Protein AF-A0A516GY13-F1 (afdb_monomer_lite)

Radius of gyration: 18.04 Å; chains: 1; bounding box: 50×27×55 Å

Foldseek 3Di:
DAADQKAKAWADDDQEIEMEMAGAQDDPVCCDPVHRDDVVLCVQQVQDNVNCNVRHDYLQVVQVLQLVVQAAHEDAAAPAPVDPVVVNNVVSCVRNVHDHNYHYGNDHLVRVLVVLLVVLVNDPVLLVLCVVLFQDDRSHNRSNNSSSNLSNSLSVCCSVVVDDDSVVSNVSSVSRYYHYDYRDPPPDD

Secondary structure (DSSP, 8-state):
----SEEEEEEEETTEEEEEEEEBPPPTTTTSTTT---HHHHHHHT--HHHHHHHPBPHHHHHHHHHHHTTT-EE--TT-TTSHHHHHHHHHHHHHT---SSEE-SS-HHHHHHHHHHHTT--HHHHHHHHHHSPPP-S-HHHHHHHHHHHHHHHHHHHHTT--SHHHHHHHHHH-EEEE-PPP-----

Organism: NCBI:txid2594003

Sequence (189 aa):
MSYPIEIGWAWAERSHIESRSILVKPSAEWLSWKTGWNPEAERLHGISLEQLLREGIEAPKACGTLNYEWHDAEVFFDTGSGAHDSRWLSTLYRAASLEPSFWLSDLSSDRCILSYARMSRITDTRIRALEILAPKHTHRAAQDAAKWAWHYLAVKLIADREIISESEIADLASSIQIKFKPTMDQKSE

pLDDT: mean 90.54, std 10.97, range [31.67, 98.0]

Structure (mmCIF, N/CA/C/O backbone):
data_AF-A0A516GY13-F1
#
_entry.id   AF-A0A516GY13-F1
#
loop_
_atom_site.group_PDB
_atom_site.id
_atom_site.type_symbol
_atom_site.label_atom_id
_atom_site.label_alt_id
_atom_site.label_comp_id
_atom_site.label_asym_id
_atom_site.label_entity_id
_atom_site.label_seq_id
_atom_site.pdbx_PDB_ins_code
_atom_site.Cartn_x
_atom_site.Cartn_y
_atom_site.Cartn_z
_atom_site.occupancy
_atom_site.B_iso_or_equiv
_atom_site.auth_seq_id
_atom_site.auth_comp_id
_atom_site.auth_asym_id
_atom_site.auth_atom_id
_atom_site.pdbx_PDB_model_num
ATOM 1 N N . MET A 1 1 ? 2.965 -6.077 20.888 1.00 64.56 1 MET A N 1
ATOM 2 C CA . MET A 1 1 ? 2.244 -6.259 19.603 1.00 64.56 1 MET A CA 1
ATOM 3 C C . MET A 1 1 ? 1.974 -4.877 19.022 1.00 64.56 1 MET A C 1
ATOM 5 O O . MET A 1 1 ? 2.047 -3.920 19.774 1.00 64.56 1 MET A O 1
ATOM 9 N N . SER A 1 2 ? 1.727 -4.747 17.724 1.00 87.06 2 SER A N 1
ATOM 10 C CA . SER A 1 2 ? 1.261 -3.503 17.089 1.00 87.06 2 SER A CA 1
ATOM 11 C C . SER A 1 2 ? 0.018 -3.814 16.253 1.00 87.06 2 SER A C 1
ATOM 13 O O . SER A 1 2 ? -0.276 -4.987 16.017 1.00 87.06 2 SER A O 1
ATOM 15 N N . TYR A 1 3 ? -0.725 -2.791 15.844 1.00 91.69 3 TYR A N 1
ATOM 16 C CA . TYR A 1 3 ? -1.976 -2.916 15.093 1.00 91.69 3 TYR A CA 1
ATOM 17 C C . TYR A 1 3 ? -1.993 -1.941 13.909 1.00 91.69 3 TYR A C 1
ATOM 19 O O . TYR A 1 3 ? -1.298 -0.923 13.963 1.00 91.69 3 TYR A O 1
ATOM 27 N N . PRO A 1 4 ? -2.764 -2.240 12.847 1.00 93.88 4 PRO A N 1
ATOM 28 C CA . PRO A 1 4 ? -2.881 -1.341 11.707 1.00 93.88 4 PRO A CA 1
ATOM 29 C C . PRO A 1 4 ? -3.645 -0.070 12.089 1.00 93.88 4 PRO A C 1
ATOM 31 O O . PRO A 1 4 ? -4.685 -0.137 12.744 1.00 93.88 4 PRO A O 1
ATOM 34 N N . ILE A 1 5 ? -3.130 1.076 11.641 1.00 94.94 5 ILE A N 1
ATOM 35 C CA . ILE A 1 5 ? -3.764 2.398 11.794 1.00 94.94 5 ILE A CA 1
ATOM 36 C C . ILE A 1 5 ? -4.185 3.006 10.451 1.00 94.94 5 ILE A C 1
ATOM 38 O O . ILE A 1 5 ? -5.092 3.830 10.393 1.00 94.94 5 ILE A O 1
ATOM 42 N N . GLU A 1 6 ? -3.558 2.571 9.363 1.00 96.06 6 GLU A N 1
ATOM 43 C CA . GLU A 1 6 ? -3.893 2.932 7.992 1.00 96.06 6 GLU A CA 1
ATOM 44 C C . GLU A 1 6 ? -3.672 1.695 7.119 1.00 96.06 6 GLU A C 1
ATOM 46 O O . GLU A 1 6 ? -2.702 0.962 7.314 1.00 96.06 6 GLU A O 1
ATOM 51 N N . ILE A 1 7 ? -4.568 1.456 6.166 1.00 95.69 7 ILE A N 1
ATOM 52 C CA . ILE A 1 7 ? -4.411 0.425 5.138 1.00 95.69 7 ILE A CA 1
ATOM 53 C C . ILE A 1 7 ? -4.547 1.126 3.803 1.00 95.69 7 ILE A C 1
ATOM 55 O O . ILE A 1 7 ? -5.561 1.777 3.560 1.00 95.69 7 ILE A O 1
ATOM 59 N N . GLY A 1 8 ? -3.523 1.018 2.963 1.00 95.31 8 GLY A N 1
ATOM 60 C CA . GLY A 1 8 ? -3.484 1.639 1.649 1.00 95.31 8 GLY A CA 1
ATOM 61 C C . GLY A 1 8 ? -3.196 0.614 0.570 1.00 95.31 8 GLY A C 1
ATOM 62 O O . GLY A 1 8 ? -2.419 -0.313 0.778 1.00 95.31 8 GLY A O 1
ATOM 63 N N . TRP A 1 9 ? -3.838 0.781 -0.578 1.00 95.88 9 TRP A N 1
ATOM 64 C CA . TRP A 1 9 ? -3.651 -0.075 -1.741 1.00 95.88 9 TRP A CA 1
ATOM 65 C C . TRP A 1 9 ? -3.670 0.752 -3.010 1.00 95.88 9 TRP A C 1
ATOM 67 O O . TRP A 1 9 ? -4.275 1.823 -3.067 1.00 95.88 9 TRP A O 1
ATOM 77 N N . ALA A 1 10 ? -3.005 0.237 -4.036 1.00 96.38 10 ALA A N 1
ATOM 78 C CA . ALA A 1 10 ? -2.950 0.866 -5.336 1.00 96.38 10 ALA A CA 1
ATOM 79 C C . ALA A 1 10 ? -2.965 -0.184 -6.441 1.00 96.38 10 ALA A C 1
ATOM 81 O O . ALA A 1 10 ? -2.450 -1.288 -6.270 1.00 96.38 10 ALA A O 1
ATOM 82 N N . TRP A 1 11 ? -3.516 0.186 -7.589 1.00 94.88 11 TRP A N 1
ATOM 83 C CA . TRP A 1 11 ? -3.482 -0.630 -8.795 1.00 94.88 11 TRP A CA 1
ATOM 84 C C . TRP A 1 11 ? -3.180 0.245 -10.005 1.00 94.88 11 TRP A C 1
ATOM 86 O O . TRP A 1 11 ? -3.443 1.450 -10.021 1.00 94.88 11 TRP A O 1
ATOM 96 N N . ALA A 1 12 ? -2.597 -0.380 -11.022 1.00 92.69 12 ALA A N 1
ATOM 97 C CA . ALA A 1 12 ? -2.342 0.253 -12.301 1.00 92.69 12 ALA A CA 1
ATOM 98 C C . ALA A 1 12 ? -3.431 -0.154 -13.296 1.00 92.69 12 ALA A C 1
ATOM 100 O O . ALA A 1 12 ? -3.665 -1.340 -13.521 1.00 92.69 12 ALA A O 1
ATOM 101 N N . GLU A 1 13 ? -4.054 0.830 -13.935 1.00 84.75 13 GLU A N 1
ATOM 102 C CA . GLU A 1 13 ? -4.974 0.618 -15.043 1.00 84.75 13 GLU A CA 1
ATOM 103 C C . GLU A 1 13 ? -4.549 1.481 -16.236 1.00 84.75 13 GLU A C 1
ATOM 105 O O . GLU A 1 13 ? -4.481 2.714 -16.172 1.00 84.75 13 GLU A O 1
ATOM 110 N N . ARG A 1 14 ? -4.257 0.825 -17.364 1.00 82.31 14 ARG A N 1
ATOM 111 C CA . ARG A 1 14 ? -3.715 1.458 -18.578 1.00 82.31 14 ARG A CA 1
ATOM 112 C C . ARG A 1 14 ? -2.421 2.230 -18.288 1.00 82.31 14 ARG A C 1
ATOM 114 O O . ARG A 1 14 ? -1.374 1.616 -18.173 1.00 82.31 14 ARG A O 1
ATOM 121 N N . SER A 1 15 ? -2.483 3.558 -18.207 1.00 81.81 15 SER A N 1
ATOM 122 C CA . SER A 1 15 ? -1.347 4.448 -17.912 1.00 81.81 15 SER A CA 1
ATOM 123 C C . SER A 1 15 ? -1.582 5.306 -16.666 1.00 81.81 15 SER A C 1
ATOM 125 O O . SER A 1 15 ? -0.905 6.312 -16.470 1.00 81.81 15 SER A O 1
ATOM 127 N N . HIS A 1 16 ? -2.551 4.926 -15.832 1.00 90.12 16 HIS A N 1
ATOM 128 C CA . HIS A 1 16 ? -2.879 5.623 -14.596 1.00 90.12 16 HIS A CA 1
ATOM 129 C C . HIS A 1 16 ? -2.773 4.663 -13.420 1.00 90.12 16 HIS A C 1
ATOM 131 O O . HIS A 1 16 ? -3.028 3.466 -13.545 1.00 90.12 16 HIS A O 1
ATOM 137 N N . ILE A 1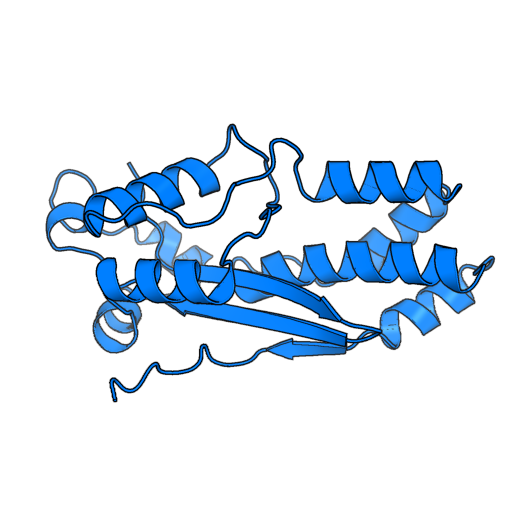 17 ? -2.420 5.215 -12.270 1.00 96.19 17 ILE A N 1
ATOM 138 C CA . ILE A 1 17 ? -2.442 4.515 -10.994 1.00 96.19 17 ILE A CA 1
ATOM 139 C C . ILE A 1 17 ? -3.533 5.147 -10.163 1.00 96.19 17 ILE A C 1
ATOM 141 O O . ILE A 1 17 ? -3.590 6.371 -10.022 1.00 96.19 17 ILE A O 1
ATOM 145 N N . GLU A 1 18 ? -4.382 4.311 -9.596 1.00 95.44 18 GLU A N 1
ATOM 146 C CA . GLU A 1 18 ? -5.288 4.731 -8.543 1.00 95.44 18 GLU A CA 1
ATOM 147 C C . GLU A 1 18 ? -4.795 4.160 -7.223 1.00 95.44 18 GLU A C 1
ATOM 149 O O . GLU A 1 18 ? -4.312 3.031 -7.161 1.00 95.44 18 GLU A O 1
ATOM 154 N N . SER A 1 19 ? -4.884 4.973 -6.178 1.00 95.69 19 SER A N 1
ATOM 155 C CA . SER A 1 19 ? -4.546 4.585 -4.817 1.00 95.69 19 SER A CA 1
ATOM 156 C C . SER A 1 19 ? -5.634 5.047 -3.860 1.00 95.69 19 SER A C 1
ATOM 158 O O . SER A 1 19 ? -6.235 6.113 -4.048 1.00 95.69 19 SER A O 1
ATOM 160 N N . ARG A 1 20 ? -5.900 4.228 -2.848 1.00 96.44 20 ARG A N 1
ATOM 161 C CA . ARG A 1 20 ? -6.892 4.458 -1.795 1.00 96.44 20 ARG A CA 1
ATOM 162 C C . ARG A 1 20 ? -6.283 4.109 -0.446 1.00 96.44 20 ARG A C 1
ATOM 164 O O . ARG A 1 20 ? -5.356 3.303 -0.368 1.00 96.44 20 ARG A O 1
ATOM 171 N N . SER A 1 21 ? -6.822 4.698 0.614 1.00 96.31 21 SER A N 1
ATOM 172 C CA . SER A 1 21 ? -6.581 4.219 1.971 1.00 96.31 21 SER A CA 1
ATOM 173 C C . SER A 1 21 ? -7.797 4.363 2.872 1.00 96.31 21 SER A C 1
ATOM 175 O O . SER A 1 21 ? -8.700 5.173 2.642 1.00 96.31 21 SER A O 1
ATOM 177 N N . ILE A 1 22 ? -7.791 3.560 3.930 1.00 96.75 22 ILE A N 1
ATOM 178 C CA . ILE A 1 22 ? -8.686 3.676 5.076 1.00 96.75 22 ILE A CA 1
ATOM 179 C C . ILE A 1 22 ? -7.861 3.897 6.335 1.00 96.75 22 ILE A C 1
ATOM 181 O O . ILE A 1 22 ? -6.848 3.230 6.552 1.00 96.75 22 ILE A O 1
ATOM 185 N N . LEU A 1 23 ? -8.321 4.817 7.179 1.00 97.31 23 LEU A N 1
ATOM 186 C CA . LEU A 1 23 ? -7.857 4.914 8.556 1.00 97.31 23 LEU A CA 1
ATOM 187 C C . LEU A 1 23 ? -8.612 3.888 9.397 1.00 97.31 23 LEU A C 1
ATOM 189 O O . LEU A 1 23 ? -9.833 3.759 9.285 1.00 97.31 23 LEU A O 1
ATOM 193 N N . VAL A 1 24 ? -7.893 3.161 10.242 1.00 97.25 24 VAL A N 1
ATOM 194 C CA . VAL A 1 24 ? -8.467 2.134 11.113 1.00 97.25 24 VAL A CA 1
ATOM 195 C C . VAL A 1 24 ? -8.576 2.701 12.517 1.00 97.25 24 VAL A C 1
ATOM 197 O O . VAL A 1 24 ? -7.575 3.060 13.134 1.00 97.25 24 VAL A O 1
ATOM 200 N N . LYS A 1 25 ? -9.801 2.763 13.037 1.00 97.44 25 LYS A N 1
ATOM 201 C CA . LYS A 1 25 ? -10.060 3.178 14.415 1.00 97.44 25 LYS A CA 1
ATOM 202 C C . LYS A 1 25 ? -9.594 2.075 15.374 1.00 97.44 25 LYS A C 1
ATOM 204 O O . LYS A 1 25 ? -10.114 0.958 15.289 1.00 97.44 25 LYS A O 1
ATOM 209 N N . PRO A 1 26 ? -8.658 2.354 16.302 1.00 96.38 26 PRO A N 1
ATOM 210 C CA . PRO A 1 26 ? -8.197 1.351 17.247 1.00 96.38 26 PRO A CA 1
ATOM 211 C C . PRO A 1 26 ? -9.322 0.866 18.164 1.00 96.38 26 PRO A C 1
ATOM 213 O O . PRO A 1 26 ? -10.125 1.662 18.656 1.00 96.38 26 PRO A O 1
ATOM 216 N N . SER A 1 27 ? -9.366 -0.440 18.429 1.00 95.19 27 SER A N 1
ATOM 217 C CA . SER A 1 27 ? -10.309 -1.004 19.395 1.00 95.19 27 SER A CA 1
ATOM 218 C C . SER A 1 27 ? -9.891 -0.687 20.837 1.00 95.19 27 SER A C 1
ATOM 220 O O . SER A 1 27 ? -8.722 -0.419 21.126 1.00 95.19 27 SER A O 1
ATOM 222 N N . ALA A 1 28 ? -10.833 -0.789 21.779 1.00 94.06 28 ALA A N 1
ATOM 223 C CA . ALA A 1 28 ? -10.527 -0.649 23.205 1.00 94.06 28 ALA A CA 1
ATOM 224 C C . ALA A 1 28 ? -9.481 -1.678 23.686 1.00 94.06 28 ALA A C 1
ATOM 226 O O . ALA A 1 28 ? -8.665 -1.379 24.555 1.00 94.06 28 ALA A O 1
ATOM 227 N N . GLU A 1 29 ? -9.467 -2.878 23.095 1.00 93.62 29 GLU A N 1
ATOM 228 C CA . GLU A 1 29 ? -8.461 -3.903 23.385 1.00 93.62 29 GLU A CA 1
ATOM 229 C C . GLU A 1 29 ? -7.063 -3.467 22.924 1.00 93.62 29 GLU A C 1
ATOM 231 O O . GLU A 1 29 ? -6.088 -3.615 23.667 1.00 93.62 29 GLU A O 1
ATOM 236 N N . TRP A 1 30 ? -6.953 -2.887 21.726 1.00 94.81 30 TRP A N 1
ATOM 237 C CA . TRP A 1 30 ? -5.685 -2.391 21.184 1.00 94.81 30 TRP A CA 1
ATOM 238 C C . TRP A 1 30 ? -5.142 -1.201 21.978 1.00 94.81 30 TRP A C 1
ATOM 240 O O . TRP A 1 30 ? -3.935 -1.091 22.171 1.00 94.81 30 TRP A O 1
ATOM 250 N N . LEU A 1 31 ? -6.025 -0.356 22.510 1.00 93.88 31 LEU A N 1
ATOM 251 C CA . LEU A 1 31 ? -5.651 0.765 23.378 1.00 93.88 31 LEU A CA 1
ATOM 252 C C . LEU A 1 31 ? -5.418 0.364 24.844 1.00 93.88 31 LEU A C 1
ATOM 254 O O . LEU A 1 31 ? -5.049 1.208 25.659 1.00 93.88 31 LEU A O 1
ATOM 258 N N . SER A 1 32 ? -5.608 -0.908 25.203 1.00 91.69 32 SER A N 1
ATOM 259 C CA . SER A 1 32 ? -5.379 -1.383 26.570 1.00 91.69 32 SER A CA 1
ATOM 260 C C . SER A 1 32 ? -3.900 -1.343 26.967 1.00 91.69 32 SER A C 1
ATOM 262 O O . SER A 1 32 ? -3.008 -1.299 26.120 1.00 91.69 32 SER A O 1
ATOM 264 N N . TRP A 1 33 ? -3.624 -1.465 28.269 1.00 81.56 33 TRP A N 1
ATOM 265 C CA . TRP A 1 33 ? -2.268 -1.473 28.838 1.00 81.56 33 TRP A CA 1
ATOM 266 C C . TRP A 1 33 ? -1.311 -2.507 28.217 1.00 81.56 33 TRP A C 1
ATOM 268 O O . TRP A 1 33 ? -0.098 -2.348 28.316 1.00 81.56 33 TRP A O 1
ATOM 278 N N . LYS A 1 34 ? -1.832 -3.573 27.592 1.00 82.50 34 LYS A N 1
ATOM 279 C CA . LYS A 1 34 ? -1.018 -4.623 26.959 1.00 82.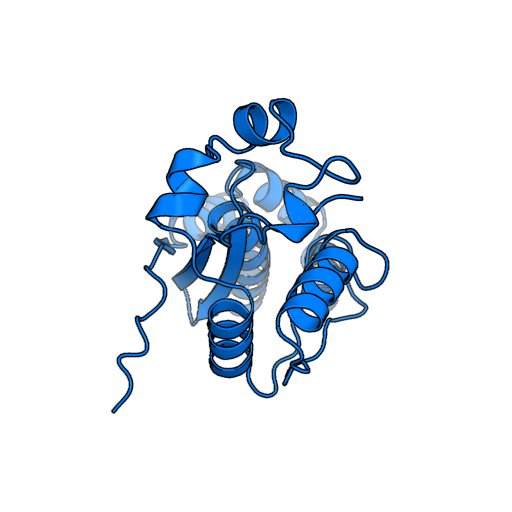50 34 LYS A CA 1
ATOM 280 C C . LYS A 1 34 ? -0.338 -4.163 25.672 1.00 82.50 34 LYS A C 1
ATOM 282 O O . LYS A 1 34 ? 0.698 -4.716 25.308 1.00 82.50 34 LYS A O 1
ATOM 287 N N . THR A 1 35 ? -0.941 -3.207 24.970 1.00 87.38 35 THR A N 1
ATOM 288 C CA . THR A 1 35 ? -0.459 -2.749 23.664 1.00 87.38 35 THR A CA 1
ATOM 289 C C . THR A 1 35 ? -0.287 -1.236 23.658 1.00 87.38 35 THR A C 1
ATOM 291 O O . THR A 1 35 ? 0.822 -0.762 23.434 1.00 87.38 35 THR A O 1
ATOM 294 N N . GLY A 1 36 ? -1.350 -0.498 23.984 1.00 91.31 36 GLY A N 1
ATOM 295 C CA . GLY A 1 36 ? -1.337 0.953 24.118 1.00 91.31 36 GLY A CA 1
ATOM 296 C C . GLY A 1 36 ? -1.181 1.698 22.792 1.00 91.31 36 GLY A C 1
ATOM 297 O O . GLY A 1 36 ? -0.982 1.114 21.724 1.00 91.31 36 GLY A O 1
ATOM 298 N N . TRP A 1 37 ? -1.299 3.022 22.862 1.00 95.19 37 TRP A N 1
ATOM 299 C CA . TRP A 1 37 ? -0.924 3.909 21.763 1.00 95.19 37 TRP A CA 1
ATOM 300 C C . TRP A 1 37 ? 0.594 4.108 21.738 1.00 95.19 37 TRP A C 1
ATOM 302 O O . TRP A 1 37 ? 1.225 4.168 22.794 1.00 95.19 37 TRP A O 1
ATOM 312 N N . ASN A 1 38 ? 1.177 4.225 20.544 1.00 93.62 38 ASN A N 1
ATOM 313 C CA . ASN A 1 38 ? 2.609 4.453 20.372 1.00 93.62 38 ASN A CA 1
ATOM 314 C C . ASN A 1 38 ? 2.873 5.871 19.818 1.00 93.62 38 ASN A C 1
ATOM 316 O O . ASN A 1 38 ? 2.698 6.086 18.617 1.00 93.62 38 ASN A O 1
ATOM 320 N N . PRO A 1 39 ? 3.364 6.819 20.643 1.00 93.19 39 PRO A N 1
ATOM 321 C CA . PRO A 1 39 ? 3.678 8.183 20.201 1.00 93.19 39 PRO A CA 1
ATOM 322 C C . PRO A 1 39 ? 4.760 8.262 19.115 1.00 93.19 39 PRO A C 1
ATOM 324 O O . PRO A 1 39 ? 4.799 9.209 18.331 1.00 93.19 39 PRO A O 1
ATOM 327 N N . GLU A 1 40 ? 5.658 7.278 19.043 1.00 93.06 40 GLU A N 1
ATOM 328 C CA . GLU A 1 40 ? 6.664 7.232 17.984 1.00 93.06 40 GLU A CA 1
ATOM 329 C C . GLU A 1 40 ? 6.046 6.878 16.630 1.00 93.06 40 GLU A C 1
ATOM 331 O O . GLU A 1 40 ? 6.422 7.474 15.621 1.00 93.06 40 GLU A O 1
ATOM 336 N N . ALA A 1 41 ? 5.060 5.975 16.612 1.00 90.81 41 ALA A N 1
ATOM 337 C CA . ALA A 1 41 ? 4.305 5.661 15.403 1.00 90.81 41 ALA A CA 1
ATOM 338 C C . ALA A 1 41 ? 3.499 6.880 14.929 1.00 90.81 41 ALA A C 1
ATOM 340 O O . ALA A 1 41 ? 3.534 7.211 13.747 1.00 90.81 41 ALA A O 1
ATOM 341 N N . GLU A 1 42 ? 2.853 7.602 15.848 1.00 94.56 42 GLU A N 1
ATOM 342 C CA . GLU A 1 42 ? 2.162 8.859 15.537 1.00 94.56 42 GLU A CA 1
ATOM 343 C C . GLU A 1 42 ? 3.095 9.870 14.859 1.00 94.56 42 GLU A C 1
ATOM 345 O O . GLU A 1 42 ? 2.776 10.390 13.791 1.00 94.56 42 GLU A O 1
ATOM 350 N N . ARG A 1 43 ? 4.281 10.103 15.434 1.00 95.00 43 ARG A N 1
ATOM 351 C CA . ARG A 1 43 ? 5.285 11.019 14.872 1.00 95.00 43 ARG A CA 1
ATOM 352 C C . ARG A 1 43 ? 5.783 10.569 13.498 1.00 95.00 43 ARG A C 1
ATOM 354 O O . ARG A 1 43 ? 6.009 11.412 12.636 1.00 95.00 43 ARG A O 1
ATOM 361 N N . LEU A 1 44 ? 5.991 9.266 13.312 1.00 93.00 44 LEU A N 1
ATOM 362 C CA . LEU A 1 44 ? 6.502 8.701 12.063 1.00 93.00 44 LEU A CA 1
ATOM 363 C C . LEU A 1 44 ? 5.476 8.793 10.927 1.00 93.00 44 LEU A C 1
ATOM 365 O O . LEU A 1 44 ? 5.836 9.152 9.810 1.00 93.00 44 LEU A O 1
ATOM 369 N N . HIS A 1 45 ? 4.216 8.467 11.213 1.00 91.94 45 HIS A N 1
ATOM 370 C CA . HIS A 1 45 ? 3.145 8.409 10.216 1.00 91.94 45 HIS A CA 1
ATOM 371 C C . HIS A 1 45 ? 2.395 9.738 10.054 1.00 91.94 45 HIS A C 1
ATOM 373 O O . HIS A 1 45 ? 1.713 9.944 9.050 1.00 91.94 45 HIS A O 1
ATOM 379 N N . GLY A 1 46 ? 2.493 10.641 11.033 1.00 95.38 46 GLY A N 1
ATOM 380 C CA . GLY A 1 46 ? 1.732 11.890 11.067 1.00 95.38 46 GLY A CA 1
ATOM 381 C C . GLY A 1 46 ? 0.226 11.674 11.241 1.00 95.38 46 GLY A C 1
ATOM 382 O O . GLY A 1 46 ? -0.558 12.490 10.764 1.00 95.38 46 GLY A O 1
ATOM 383 N N . ILE A 1 47 ? -0.177 10.565 11.872 1.00 95.81 47 ILE A N 1
ATOM 384 C CA . ILE A 1 47 ? -1.576 10.193 12.121 1.00 95.81 47 ILE A CA 1
ATOM 385 C C . ILE A 1 47 ? -1.775 10.113 13.632 1.00 95.81 47 ILE A C 1
ATOM 387 O O . ILE A 1 47 ? -1.219 9.220 14.275 1.00 95.81 47 ILE A O 1
ATOM 391 N N . SER A 1 48 ? -2.558 11.038 14.192 1.00 97.00 48 SER A N 1
ATOM 392 C CA . SER A 1 48 ? -2.798 11.089 15.637 1.00 97.00 48 SER A CA 1
ATOM 393 C C . SER A 1 48 ? -3.896 10.131 16.087 1.00 97.00 48 SER A C 1
ATOM 395 O O . SER A 1 48 ? -4.783 9.761 15.308 1.00 97.00 48 SER A O 1
ATOM 397 N N . LEU A 1 49 ? -3.878 9.759 17.369 1.00 96.81 49 LEU A N 1
ATOM 398 C CA . LEU A 1 49 ? -4.956 8.958 17.949 1.00 96.81 49 LEU A CA 1
ATOM 399 C C . LEU A 1 49 ? -6.314 9.665 17.817 1.00 96.81 49 LEU A C 1
ATOM 401 O O . LEU A 1 49 ? -7.307 9.029 17.470 1.00 96.81 49 LEU A O 1
ATOM 405 N N . GLU A 1 50 ? -6.375 10.978 18.042 1.00 97.44 50 GLU A N 1
ATOM 406 C CA . GLU A 1 50 ? -7.608 11.762 17.903 1.00 97.44 50 GLU A CA 1
ATOM 407 C C . GLU A 1 50 ? -8.137 11.725 16.470 1.00 97.44 50 GLU A C 1
ATOM 409 O O . GLU A 1 50 ? -9.349 11.626 16.265 1.00 97.44 50 GLU A O 1
ATOM 414 N N . GLN A 1 51 ? -7.243 11.776 15.477 1.00 97.00 51 GLN A N 1
ATOM 415 C CA . GLN A 1 51 ? -7.623 11.627 14.079 1.00 97.00 51 GLN A CA 1
ATOM 416 C C . GLN A 1 51 ? -8.238 10.248 13.830 1.00 97.00 51 GLN A C 1
ATOM 418 O O . GLN A 1 51 ? -9.329 10.168 13.271 1.00 97.00 51 GLN A O 1
ATOM 423 N N . LEU A 1 52 ? -7.600 9.168 14.289 1.00 96.75 52 LEU A N 1
ATOM 424 C CA . LEU A 1 52 ? -8.131 7.811 14.116 1.00 96.75 52 LEU A CA 1
ATOM 425 C C . LEU A 1 52 ? -9.471 7.598 14.821 1.00 96.75 52 LEU A C 1
ATOM 427 O O . LEU A 1 52 ? -10.334 6.898 14.300 1.00 96.75 52 LEU A O 1
ATOM 431 N N . LEU A 1 53 ? -9.667 8.194 15.998 1.00 96.81 53 LEU A N 1
ATOM 432 C CA . LEU A 1 53 ? -10.932 8.102 16.726 1.00 96.81 53 LEU A CA 1
ATOM 433 C C . LEU A 1 53 ? -12.068 8.862 16.027 1.00 96.81 53 LEU A C 1
ATOM 435 O O . LEU A 1 53 ? -13.224 8.454 16.149 1.00 96.81 53 LEU A O 1
ATOM 439 N N . ARG A 1 54 ? -11.745 9.947 15.313 1.00 96.94 54 ARG A N 1
ATOM 440 C CA . ARG A 1 54 ? -12.705 10.797 14.594 1.00 96.94 54 ARG A CA 1
ATOM 441 C C . ARG A 1 54 ? -13.016 10.296 13.183 1.00 96.94 54 ARG A C 1
ATOM 443 O O . ARG A 1 54 ? -14.169 10.330 12.772 1.00 96.94 54 ARG A O 1
ATOM 450 N N . GLU A 1 55 ? -11.989 9.905 12.438 1.00 96.12 55 GLU A N 1
ATOM 451 C CA . GLU A 1 55 ? -12.046 9.639 10.991 1.00 96.12 55 GLU A CA 1
ATOM 452 C C . GLU A 1 55 ? -11.860 8.158 10.653 1.00 96.12 55 GLU A C 1
ATOM 454 O O . GLU A 1 55 ? -12.230 7.722 9.564 1.00 96.12 55 GLU A O 1
ATOM 459 N N . GLY A 1 56 ? -11.277 7.381 11.567 1.00 96.81 56 GLY A N 1
ATOM 460 C CA . GLY A 1 56 ? -11.060 5.960 11.365 1.00 96.81 56 GLY A CA 1
ATOM 461 C C . GLY A 1 56 ? -12.361 5.166 11.394 1.00 96.81 56 GLY A C 1
ATOM 462 O O . GLY A 1 56 ? -13.310 5.487 12.114 1.00 96.81 56 GLY A O 1
ATOM 463 N N . ILE A 1 57 ? -12.380 4.073 10.639 1.00 97.38 57 ILE A N 1
ATOM 464 C CA . ILE A 1 57 ? -13.476 3.105 10.638 1.00 97.38 57 ILE A CA 1
ATOM 465 C C . ILE A 1 57 ? -13.116 1.880 11.476 1.00 97.38 57 ILE A C 1
ATOM 467 O O . ILE A 1 57 ? -11.951 1.504 11.602 1.00 97.38 57 ILE A O 1
ATOM 471 N N . GLU A 1 58 ? -14.129 1.262 12.077 1.00 97.44 58 GLU A N 1
ATOM 472 C CA . GLU A 1 58 ? -13.948 0.084 12.926 1.00 97.44 58 GLU A CA 1
ATOM 473 C C . GLU A 1 58 ? -13.595 -1.156 12.096 1.00 97.44 58 GLU A C 1
ATOM 475 O O . GLU A 1 58 ? -13.949 -1.250 10.917 1.00 97.44 58 GLU A O 1
ATOM 480 N N . ALA A 1 59 ? -12.916 -2.121 12.726 1.00 97.44 59 ALA A N 1
ATOM 481 C CA . ALA A 1 59 ? -12.392 -3.311 12.056 1.00 97.44 59 ALA A CA 1
ATOM 482 C C . ALA A 1 59 ? -13.428 -4.046 11.173 1.00 97.44 59 ALA A C 1
ATOM 484 O O . ALA A 1 59 ? -13.080 -4.355 10.035 1.00 97.44 59 ALA A O 1
ATOM 485 N N . PRO A 1 60 ? -14.700 -4.249 11.588 1.00 97.75 60 PRO A N 1
ATOM 486 C CA . PRO A 1 60 ? -15.706 -4.857 10.713 1.00 97.75 60 PRO A CA 1
ATOM 487 C C . PRO A 1 60 ? -15.957 -4.079 9.412 1.00 97.75 60 PRO A C 1
ATOM 489 O O . PRO A 1 60 ? -15.982 -4.679 8.339 1.00 97.75 60 PRO A O 1
ATOM 492 N N . LYS A 1 61 ? -16.084 -2.742 9.475 1.00 97.75 61 LYS A N 1
ATOM 493 C CA . LYS A 1 61 ? -16.287 -1.902 8.279 1.00 97.75 61 LYS A CA 1
ATOM 494 C C . LYS A 1 61 ? -15.033 -1.891 7.400 1.00 97.75 61 LYS A C 1
ATOM 496 O O . LYS A 1 61 ? -15.150 -1.954 6.178 1.00 97.75 61 LYS A O 1
ATOM 501 N N . ALA A 1 62 ? -13.846 -1.853 8.010 1.00 97.38 62 ALA A N 1
ATOM 502 C CA . ALA A 1 62 ? -12.576 -1.949 7.293 1.00 97.38 62 ALA A CA 1
ATOM 503 C C . ALA A 1 62 ? -12.471 -3.272 6.520 1.00 97.38 62 ALA A C 1
ATOM 505 O O . ALA A 1 62 ? -12.340 -3.249 5.302 1.00 97.38 62 ALA A O 1
ATOM 506 N N . CYS A 1 63 ? -12.619 -4.416 7.192 1.00 98.00 63 CYS A N 1
ATOM 507 C CA . CYS A 1 63 ? -12.578 -5.740 6.565 1.00 98.00 63 CYS A CA 1
ATOM 508 C C . CYS A 1 63 ? -13.650 -5.922 5.484 1.00 98.00 63 CYS A C 1
ATOM 510 O O . CYS A 1 63 ? -13.347 -6.465 4.427 1.00 98.00 63 CYS A O 1
ATOM 512 N N . GLY A 1 64 ? -14.880 -5.441 5.703 1.00 97.69 64 GLY A N 1
ATOM 513 C CA . GLY A 1 64 ? -15.930 -5.472 4.678 1.00 97.69 64 GLY A CA 1
ATOM 514 C C . GLY A 1 64 ? -15.555 -4.672 3.428 1.00 97.69 64 GLY A C 1
ATOM 515 O O . GLY A 1 64 ? -15.762 -5.133 2.308 1.00 97.69 64 GLY A O 1
ATOM 516 N N . THR A 1 65 ? -14.923 -3.512 3.617 1.00 96.62 65 THR A N 1
ATOM 517 C CA . THR A 1 65 ? -14.410 -2.690 2.514 1.00 96.62 65 THR A CA 1
ATOM 518 C C . THR A 1 65 ? -13.303 -3.416 1.752 1.00 96.62 65 THR A C 1
ATOM 520 O O . THR A 1 65 ? -13.355 -3.479 0.529 1.00 96.62 65 THR A O 1
ATOM 523 N N . LEU A 1 66 ? -12.334 -4.012 2.454 1.00 96.75 66 LEU A N 1
ATOM 524 C CA . LEU A 1 66 ? -11.241 -4.756 1.818 1.00 96.75 66 LEU A CA 1
ATOM 525 C C . LEU A 1 66 ? -11.745 -5.997 1.069 1.00 96.75 66 LEU A C 1
ATOM 527 O O . LEU A 1 66 ? -11.317 -6.246 -0.051 1.00 96.75 66 LEU A O 1
ATOM 531 N N . ASN A 1 67 ? -12.693 -6.740 1.645 1.00 97.44 67 ASN A N 1
ATOM 532 C CA . ASN A 1 67 ? -13.303 -7.896 0.987 1.00 97.44 67 ASN A CA 1
ATOM 533 C C . ASN A 1 67 ? -14.065 -7.510 -0.285 1.00 97.44 67 ASN A C 1
ATOM 535 O O . ASN A 1 67 ? -14.062 -8.267 -1.248 1.00 97.44 67 ASN A O 1
ATOM 539 N N . TYR A 1 68 ? -14.702 -6.339 -0.306 1.00 96.00 68 TYR A N 1
ATOM 540 C CA . TYR A 1 68 ? -15.346 -5.822 -1.510 1.00 96.00 68 TYR A CA 1
ATOM 541 C C . TYR A 1 68 ? -14.319 -5.382 -2.563 1.00 96.00 68 TYR A C 1
ATOM 543 O O . TYR A 1 68 ? -14.412 -5.770 -3.723 1.00 96.00 68 TYR A O 1
ATOM 551 N N . GLU A 1 69 ? -13.330 -4.582 -2.160 1.00 94.81 69 GLU A N 1
ATOM 552 C CA . GLU A 1 69 ? -12.335 -4.000 -3.067 1.00 94.81 69 GLU A CA 1
ATOM 553 C C . GLU A 1 69 ? -11.394 -5.049 -3.669 1.00 94.81 69 GLU A C 1
ATOM 555 O O . GLU A 1 69 ? -10.951 -4.892 -4.805 1.00 94.81 69 GLU A O 1
ATOM 560 N N . TRP A 1 70 ? -11.069 -6.100 -2.914 1.00 95.88 70 TRP A N 1
ATOM 561 C CA . TRP A 1 70 ? -10.107 -7.134 -3.305 1.00 95.88 70 TRP A CA 1
ATOM 562 C C . TRP A 1 70 ? -10.774 -8.491 -3.546 1.00 95.88 70 TRP A C 1
ATOM 564 O O . TRP A 1 70 ? -10.090 -9.509 -3.530 1.00 95.88 70 TRP A O 1
ATOM 574 N N . HIS A 1 71 ? -12.094 -8.530 -3.745 1.00 96.62 71 HIS A N 1
ATOM 575 C CA . HIS A 1 71 ? -12.829 -9.778 -3.949 1.00 96.62 71 HIS A CA 1
ATOM 576 C C . HIS A 1 71 ? -12.187 -10.646 -5.041 1.00 96.62 71 HIS A C 1
ATOM 578 O O . HIS A 1 71 ? -12.000 -10.183 -6.166 1.00 96.62 71 HIS A O 1
ATOM 584 N N . ASP A 1 72 ? -11.847 -11.889 -4.694 1.00 96.19 72 ASP A N 1
ATOM 585 C CA . ASP A 1 72 ? -11.184 -12.857 -5.572 1.00 96.19 72 ASP A CA 1
ATOM 586 C C . ASP A 1 72 ? -9.882 -12.340 -6.224 1.00 96.19 72 ASP A C 1
ATOM 588 O O . ASP A 1 72 ? -9.524 -12.726 -7.340 1.00 96.19 72 ASP A O 1
ATOM 592 N N . ALA A 1 73 ? -9.149 -11.469 -5.524 1.00 95.12 73 ALA A N 1
ATOM 593 C CA . ALA A 1 73 ? -7.863 -10.948 -5.972 1.00 95.12 73 ALA A CA 1
ATOM 594 C C . ALA A 1 73 ? -6.668 -11.556 -5.217 1.00 95.12 73 ALA A C 1
ATOM 596 O O . ALA A 1 73 ? -6.733 -11.870 -4.026 1.00 95.12 73 ALA A O 1
ATOM 597 N N . GLU A 1 74 ? -5.530 -11.624 -5.914 1.00 94.25 74 GLU A N 1
ATOM 598 C CA . GLU A 1 74 ? -4.216 -11.784 -5.291 1.00 94.25 74 GLU A CA 1
ATOM 599 C C . GLU A 1 74 ? -3.642 -10.409 -4.936 1.00 94.25 74 GLU A C 1
ATOM 601 O O . GLU A 1 74 ? -3.478 -9.550 -5.806 1.00 94.25 74 GLU A O 1
ATOM 606 N N . VAL A 1 75 ? -3.296 -10.203 -3.667 1.00 93.69 75 VAL A N 1
ATOM 607 C CA . VAL A 1 75 ? -2.741 -8.939 -3.172 1.00 93.69 75 VAL A CA 1
ATOM 608 C C . VAL A 1 75 ? -1.236 -9.072 -2.947 1.00 93.69 75 VAL A C 1
ATOM 610 O O . VAL A 1 75 ? -0.777 -9.875 -2.133 1.00 93.69 75 VAL A O 1
ATOM 613 N N . PHE A 1 76 ? -0.465 -8.241 -3.648 1.00 92.94 76 PHE A N 1
ATOM 614 C CA . PHE A 1 76 ? 0.986 -8.113 -3.493 1.00 92.94 76 PHE A CA 1
ATOM 615 C C . PHE A 1 76 ? 1.326 -6.979 -2.520 1.00 92.94 76 PHE A C 1
ATOM 617 O O . PHE A 1 76 ? 0.650 -5.951 -2.488 1.00 92.94 76 PHE A O 1
ATOM 624 N N . PHE A 1 77 ? 2.395 -7.149 -1.744 1.00 89.81 77 PHE A N 1
ATOM 625 C CA . PHE A 1 77 ? 2.844 -6.188 -0.733 1.00 89.81 77 PHE A CA 1
ATOM 626 C C . PHE A 1 77 ? 4.364 -6.281 -0.537 1.00 89.81 77 PHE A C 1
ATOM 628 O O . PHE A 1 77 ? 5.009 -7.195 -1.055 1.00 89.81 77 PHE A O 1
ATOM 635 N N . ASP A 1 78 ? 4.967 -5.303 0.141 1.00 78.25 78 ASP A N 1
ATOM 636 C CA . ASP A 1 78 ? 6.408 -5.020 0.017 1.00 78.25 78 ASP A CA 1
ATOM 637 C C . ASP A 1 78 ? 7.335 -6.135 0.528 1.00 78.25 78 ASP A C 1
ATOM 639 O O . ASP A 1 78 ? 8.481 -6.234 0.099 1.00 78.25 78 ASP A O 1
ATOM 643 N N . THR A 1 79 ? 6.840 -6.995 1.412 1.00 68.62 79 THR A N 1
ATOM 644 C CA . THR A 1 79 ? 7.673 -7.893 2.218 1.00 68.62 79 THR A CA 1
ATOM 645 C C . THR A 1 79 ? 7.273 -9.371 2.109 1.00 68.62 79 THR A C 1
ATOM 647 O O . THR A 1 79 ? 8.016 -10.231 2.585 1.00 68.62 79 THR A O 1
ATOM 650 N N . GLY A 1 80 ? 6.163 -9.698 1.428 1.00 62.97 80 GLY A N 1
ATOM 651 C CA . GLY A 1 80 ? 5.692 -11.076 1.194 1.00 62.97 80 GLY A CA 1
ATOM 652 C C . GLY A 1 80 ? 5.147 -11.793 2.444 1.00 62.97 80 GLY A C 1
ATOM 653 O O . GLY A 1 80 ? 5.080 -11.224 3.535 1.00 62.97 80 GLY A O 1
ATOM 654 N N . SER A 1 81 ? 4.745 -13.067 2.319 1.00 54.84 81 SER A N 1
ATOM 655 C CA . SER A 1 81 ? 3.930 -13.808 3.313 1.00 54.84 81 SER A CA 1
ATOM 656 C C . SER A 1 81 ? 4.513 -13.961 4.736 1.00 54.84 81 SER A C 1
ATOM 658 O O . SER A 1 81 ? 3.799 -14.366 5.655 1.00 54.84 81 SER A O 1
ATOM 660 N N . GLY A 1 82 ? 5.760 -13.544 4.987 1.00 55.88 82 GLY A N 1
ATOM 661 C CA . GLY A 1 82 ? 6.415 -13.572 6.305 1.00 55.88 82 GLY A CA 1
ATOM 662 C C . GLY A 1 82 ? 6.372 -12.274 7.126 1.00 55.88 82 GLY A C 1
ATOM 663 O O . GLY A 1 82 ? 7.004 -12.211 8.186 1.00 55.88 82 GLY A O 1
ATOM 664 N N . ALA A 1 83 ? 5.687 -11.232 6.656 1.00 66.50 83 ALA A N 1
ATOM 665 C CA . ALA A 1 83 ? 5.960 -9.867 7.094 1.00 66.50 83 ALA A CA 1
ATOM 666 C C . ALA A 1 83 ? 4.965 -9.215 8.070 1.00 66.50 83 ALA A C 1
ATOM 668 O O . ALA A 1 83 ? 4.041 -9.839 8.591 1.00 66.50 83 ALA A O 1
ATOM 669 N N . HIS A 1 84 ? 5.194 -7.930 8.360 1.00 75.12 84 HIS A N 1
ATOM 670 C CA . HIS A 1 84 ? 4.359 -7.128 9.254 1.00 75.12 84 HIS A CA 1
ATOM 671 C C . HIS A 1 84 ? 2.925 -6.963 8.729 1.00 75.12 84 HIS A C 1
ATOM 673 O O . HIS A 1 84 ? 1.989 -7.100 9.517 1.00 75.12 84 HIS A O 1
ATOM 679 N N . ASP A 1 85 ? 2.747 -6.786 7.418 1.00 82.38 85 ASP A N 1
ATOM 680 C CA . ASP A 1 85 ? 1.433 -6.569 6.802 1.00 82.38 85 ASP A CA 1
ATOM 681 C C . ASP A 1 85 ? 0.493 -7.767 6.969 1.00 82.38 85 ASP A C 1
ATOM 683 O O . ASP A 1 85 ? -0.664 -7.591 7.353 1.00 82.38 85 ASP A O 1
ATOM 687 N N . SER A 1 86 ? 0.983 -9.000 6.789 1.00 85.44 86 SER A N 1
ATOM 688 C CA . SER A 1 86 ? 0.158 -10.203 6.976 1.00 85.44 86 SER A CA 1
ATOM 689 C C . SER A 1 86 ? -0.283 -10.370 8.435 1.00 85.44 86 SER A C 1
ATOM 691 O O . SER A 1 86 ? -1.428 -10.737 8.711 1.00 85.44 86 SER A O 1
ATOM 693 N N . ARG A 1 87 ? 0.581 -10.016 9.397 1.00 89.12 87 ARG A N 1
ATOM 694 C CA . ARG A 1 87 ? 0.236 -10.009 10.831 1.00 89.12 87 ARG A CA 1
ATOM 695 C C . ARG A 1 87 ? -0.771 -8.917 11.179 1.00 89.12 87 ARG A C 1
ATOM 697 O O . ARG A 1 87 ? -1.654 -9.156 12.006 1.00 89.12 87 ARG A O 1
ATOM 704 N N . TRP A 1 88 ? -0.652 -7.731 10.587 1.00 91.44 88 TRP A N 1
ATOM 705 C CA . TRP A 1 88 ? -1.595 -6.636 10.809 1.00 91.44 88 TRP A CA 1
ATOM 706 C C . TRP A 1 88 ? -2.956 -6.908 10.179 1.00 91.44 88 TRP A C 1
ATOM 708 O O . TRP A 1 88 ? -3.964 -6.699 10.853 1.00 91.44 88 TRP A O 1
ATOM 718 N N . LEU A 1 89 ? -3.004 -7.468 8.968 1.00 92.94 89 LEU A N 1
ATOM 719 C CA . LEU A 1 89 ? -4.250 -7.942 8.365 1.00 92.94 89 LEU A CA 1
ATOM 720 C C . LEU A 1 89 ? -4.885 -9.043 9.214 1.00 92.94 89 LEU A C 1
ATOM 722 O O . LEU A 1 89 ? -6.051 -8.926 9.574 1.00 92.94 89 LEU A O 1
ATOM 726 N N . SER A 1 90 ? -4.125 -10.050 9.651 1.00 92.88 90 SER A N 1
ATOM 727 C CA . SER A 1 90 ? -4.648 -11.077 10.565 1.00 92.88 90 SER A CA 1
ATOM 728 C C . SER A 1 90 ? -5.198 -10.475 11.868 1.00 92.88 90 SER A C 1
ATOM 730 O O . SER A 1 90 ? -6.267 -10.863 12.338 1.00 92.88 90 SER A O 1
ATOM 732 N N . THR A 1 91 ? -4.514 -9.473 12.430 1.00 94.12 91 THR A N 1
ATOM 733 C CA . THR A 1 91 ? -4.971 -8.751 13.630 1.00 94.12 91 THR A CA 1
ATOM 734 C C . THR A 1 91 ? -6.290 -8.015 13.384 1.00 94.12 91 THR A C 1
ATOM 736 O O . THR A 1 91 ? -7.178 -8.067 14.237 1.00 94.12 91 THR A O 1
ATOM 739 N N . LEU A 1 92 ? -6.434 -7.365 12.227 1.00 96.25 92 LEU A N 1
ATOM 740 C CA . LEU A 1 92 ? -7.652 -6.665 11.819 1.00 96.25 92 LEU A CA 1
ATOM 741 C C . LEU A 1 92 ? -8.825 -7.635 11.626 1.00 96.25 92 LEU A C 1
ATOM 743 O O . LEU A 1 92 ? -9.878 -7.437 12.227 1.00 96.25 92 LEU A O 1
ATOM 747 N N . TYR A 1 93 ? -8.629 -8.701 10.848 1.00 97.12 93 TYR A N 1
ATOM 748 C CA . TYR A 1 93 ? -9.670 -9.689 10.542 1.00 97.12 93 TYR A CA 1
ATOM 749 C C . TYR A 1 93 ? -10.130 -10.448 11.787 1.00 97.12 93 TYR A C 1
ATOM 751 O O . TYR A 1 93 ? -11.330 -10.625 11.998 1.00 97.12 93 TYR A O 1
ATOM 759 N N . ARG A 1 94 ? -9.204 -10.766 12.702 1.00 96.06 94 ARG A N 1
ATOM 760 C CA . ARG A 1 94 ? -9.558 -11.316 14.016 1.00 96.06 94 ARG A CA 1
ATOM 761 C C . ARG A 1 94 ? -10.418 -10.350 14.831 1.00 96.06 94 ARG A C 1
ATOM 763 O O . ARG A 1 94 ? -11.394 -10.778 15.435 1.00 96.06 94 ARG A O 1
ATOM 770 N N . ALA A 1 95 ? -10.077 -9.059 14.853 1.00 95.62 95 ALA A N 1
ATOM 771 C CA . ALA A 1 95 ? -10.874 -8.051 15.556 1.00 95.62 95 ALA A CA 1
ATOM 772 C C . ALA A 1 95 ? -12.256 -7.835 14.912 1.00 95.62 95 ALA A C 1
ATOM 774 O O . ALA A 1 95 ? -13.200 -7.461 15.602 1.00 95.62 95 ALA A O 1
ATOM 775 N N . ALA A 1 96 ? -12.381 -8.090 13.609 1.00 97.00 96 ALA A N 1
ATOM 776 C CA . ALA A 1 96 ? -13.639 -8.026 12.877 1.00 97.00 96 ALA A CA 1
ATOM 777 C C . ALA A 1 96 ? -14.500 -9.295 13.006 1.00 97.00 96 ALA A C 1
ATOM 779 O O . ALA A 1 96 ? -15.689 -9.235 12.709 1.00 97.00 96 ALA A O 1
ATOM 780 N N . SER A 1 97 ? -13.924 -10.426 13.437 1.00 97.00 97 SER A N 1
ATOM 781 C CA . SER A 1 97 ? -14.551 -11.757 13.334 1.00 97.00 97 SER A CA 1
ATOM 782 C C . SER A 1 97 ? -15.023 -12.072 11.906 1.00 97.00 97 SER A C 1
ATOM 784 O O . SER A 1 97 ? -16.114 -12.599 11.699 1.00 97.00 97 SER A O 1
ATOM 786 N N . LEU A 1 98 ? -14.199 -11.707 10.921 1.00 97.69 98 LEU A N 1
ATOM 787 C CA . LEU A 1 98 ? -14.426 -11.940 9.495 1.00 97.69 98 LEU A CA 1
ATOM 788 C C . LEU A 1 98 ? -13.248 -12.712 8.902 1.00 97.69 98 LEU A C 1
ATOM 790 O O . LEU A 1 98 ? -12.151 -12.696 9.457 1.00 97.69 98 LEU A O 1
ATOM 794 N N . GLU A 1 99 ? -13.470 -13.307 7.733 1.00 96.88 99 GLU A N 1
ATOM 795 C CA . GLU A 1 99 ? -12.429 -13.953 6.933 1.00 96.88 99 GLU A CA 1
ATOM 796 C C . GLU A 1 99 ? -12.160 -13.150 5.646 1.00 96.88 99 GLU A C 1
ATOM 798 O O . GLU A 1 99 ? -13.098 -12.557 5.089 1.00 96.88 99 GLU A O 1
ATOM 803 N N . PRO A 1 100 ? -10.906 -13.091 5.164 1.00 96.81 100 PRO A N 1
ATOM 804 C CA . PRO A 1 100 ? -10.579 -12.468 3.884 1.00 96.81 100 PRO A CA 1
ATOM 805 C C . PRO A 1 100 ? -11.254 -13.182 2.706 1.00 96.81 100 PRO A C 1
ATOM 807 O O . PRO A 1 100 ? -11.265 -14.408 2.644 1.00 96.81 100 PRO A O 1
ATOM 810 N N . SER A 1 101 ? -11.757 -12.420 1.733 1.00 97.12 101 SER A N 1
ATOM 811 C CA . SER A 1 101 ? -12.223 -12.942 0.431 1.00 97.12 101 SER A CA 1
ATOM 812 C C . SER A 1 101 ? -11.185 -12.761 -0.682 1.00 97.12 101 SER A C 1
ATOM 814 O O . SER A 1 101 ? -11.532 -12.585 -1.846 1.00 97.12 101 SER A O 1
ATOM 816 N N . PHE A 1 102 ? -9.916 -12.712 -0.294 1.00 96.19 102 PHE A N 1
ATOM 817 C CA . PHE A 1 102 ? -8.747 -12.505 -1.139 1.00 96.19 102 PHE A CA 1
ATOM 818 C C . PHE A 1 102 ? -7.581 -13.289 -0.549 1.00 96.19 102 PHE A C 1
ATOM 820 O O . PHE A 1 102 ? -7.646 -13.752 0.594 1.00 96.19 102 PHE A O 1
ATOM 827 N N . TRP A 1 103 ? -6.489 -13.399 -1.294 1.00 93.50 103 TRP A N 1
ATOM 828 C CA . TRP A 1 103 ? -5.271 -14.038 -0.809 1.00 93.50 103 TRP A CA 1
ATOM 829 C C . TRP A 1 103 ? -4.077 -13.102 -0.927 1.00 93.50 103 TRP A C 1
ATOM 831 O O . TRP A 1 103 ? -3.991 -12.249 -1.808 1.00 93.50 103 TRP A O 1
ATOM 841 N N . LEU A 1 104 ? -3.150 -13.257 0.011 1.00 92.06 104 LEU A N 1
ATOM 842 C CA . LEU A 1 104 ? -1.887 -12.538 0.015 1.00 92.06 104 LEU A 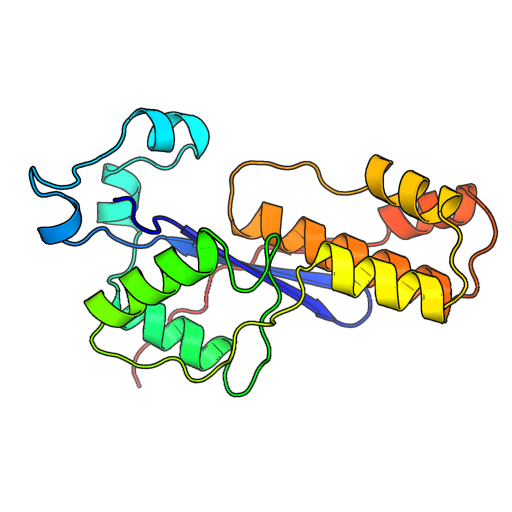CA 1
ATOM 843 C C . LEU A 1 104 ? -0.866 -13.322 -0.805 1.00 92.06 104 LEU A C 1
ATOM 845 O O . LEU A 1 104 ? -0.725 -14.528 -0.607 1.00 92.06 104 LEU A O 1
ATOM 849 N N . SER A 1 105 ? -0.147 -12.639 -1.693 1.00 91.12 105 SER A N 1
ATOM 850 C CA . SER A 1 105 ? 0.903 -13.279 -2.480 1.00 91.12 105 SER A CA 1
ATOM 851 C C . SER A 1 105 ? 2.084 -13.697 -1.601 1.00 91.12 105 SER A C 1
ATOM 853 O O . SER A 1 105 ? 2.517 -12.966 -0.705 1.00 91.12 105 SER A O 1
ATOM 855 N N . ASP A 1 106 ? 2.666 -14.854 -1.911 1.00 87.38 106 ASP A N 1
ATOM 856 C CA . ASP A 1 106 ? 3.944 -15.286 -1.336 1.00 87.38 106 ASP A CA 1
ATOM 857 C C . ASP A 1 106 ? 5.133 -14.489 -1.894 1.00 87.38 106 ASP A C 1
ATOM 859 O O . ASP A 1 106 ? 6.215 -14.453 -1.296 1.00 87.38 106 ASP A O 1
ATOM 863 N N . LEU A 1 107 ? 4.953 -13.842 -3.049 1.00 88.62 107 LEU A N 1
ATOM 864 C CA . LEU A 1 107 ? 5.950 -12.967 -3.645 1.00 88.62 107 LEU A CA 1
ATOM 865 C C . LEU A 1 107 ? 5.753 -11.537 -3.155 1.00 88.62 107 LEU A C 1
ATOM 867 O O . LEU A 1 107 ? 4.671 -10.964 -3.249 1.00 88.62 107 LEU A O 1
ATOM 871 N N . SER A 1 108 ? 6.842 -10.929 -2.698 1.00 91.12 108 SER A N 1
ATOM 872 C CA . SER A 1 108 ? 6.870 -9.497 -2.442 1.00 91.12 108 SER A CA 1
ATOM 873 C C . SER A 1 108 ? 6.752 -8.698 -3.746 1.00 91.12 108 SER A C 1
ATOM 875 O O . SER A 1 108 ? 7.142 -9.167 -4.826 1.00 91.12 108 SER A O 1
ATOM 877 N N . SER A 1 109 ? 6.225 -7.475 -3.653 1.00 91.94 109 SER A N 1
ATOM 878 C CA . SER A 1 109 ? 6.023 -6.579 -4.799 1.00 91.94 109 SER A CA 1
ATOM 879 C C . SER A 1 109 ? 7.303 -6.366 -5.612 1.00 91.94 109 SER A C 1
ATOM 881 O O . SER A 1 109 ? 7.268 -6.450 -6.840 1.00 91.94 109 SER A O 1
ATOM 883 N N . ASP A 1 110 ? 8.450 -6.165 -4.955 1.00 91.94 110 ASP A N 1
ATOM 884 C CA . ASP A 1 110 ? 9.751 -6.013 -5.618 1.00 91.94 110 ASP A CA 1
ATOM 885 C C . ASP A 1 110 ? 10.128 -7.263 -6.422 1.00 91.94 110 ASP A C 1
ATOM 887 O O . ASP A 1 110 ? 10.515 -7.163 -7.587 1.00 91.94 110 ASP A O 1
ATOM 891 N N . ARG A 1 111 ? 9.953 -8.458 -5.846 1.00 92.56 111 ARG A N 1
ATOM 892 C CA . ARG A 1 111 ? 10.281 -9.726 -6.508 1.00 92.56 111 ARG A CA 1
ATOM 893 C C . ARG A 1 111 ? 9.374 -9.986 -7.699 1.00 92.56 111 ARG A C 1
ATOM 895 O O . ARG A 1 111 ? 9.868 -10.451 -8.727 1.00 92.56 111 ARG A O 1
ATOM 902 N N . CYS A 1 112 ? 8.085 -9.672 -7.585 1.00 92.88 112 CYS A N 1
ATOM 903 C CA . CYS A 1 112 ? 7.140 -9.754 -8.696 1.00 92.88 112 CYS A CA 1
ATOM 904 C C . CYS A 1 112 ? 7.582 -8.845 -9.858 1.00 92.88 112 CYS A C 1
ATOM 906 O O . CYS A 1 112 ? 7.763 -9.312 -10.986 1.00 92.88 112 CYS A O 1
ATOM 908 N N . ILE A 1 113 ? 7.875 -7.575 -9.565 1.00 94.62 113 ILE A N 1
ATOM 909 C CA . ILE A 1 113 ? 8.300 -6.578 -10.559 1.00 94.62 113 ILE A CA 1
ATOM 910 C C . ILE A 1 113 ? 9.635 -6.963 -11.210 1.00 94.62 113 ILE A C 1
ATOM 912 O O . ILE A 1 113 ? 9.751 -6.943 -12.436 1.00 94.62 113 ILE A O 1
ATOM 916 N N . LEU A 1 114 ? 10.633 -7.364 -10.420 1.00 94.62 114 LEU A N 1
ATOM 917 C CA . LEU A 1 114 ? 11.940 -7.796 -10.924 1.00 94.62 114 LEU A CA 1
ATOM 918 C C . LEU A 1 114 ? 11.841 -9.072 -11.769 1.00 94.62 114 LEU A C 1
ATOM 920 O O . LEU A 1 114 ? 12.558 -9.212 -12.761 1.00 94.62 114 LEU A O 1
ATOM 924 N N . SER A 1 115 ? 10.957 -10.004 -11.407 1.00 95.00 115 SER A N 1
ATOM 925 C CA . SER A 1 115 ? 10.685 -11.194 -12.218 1.00 95.00 115 SER A CA 1
ATOM 926 C C . SER A 1 115 ? 10.113 -10.806 -13.584 1.00 95.00 115 SER A C 1
ATOM 928 O O . SER A 1 115 ? 10.640 -11.221 -14.619 1.00 95.00 115 SER A O 1
ATOM 930 N N . TYR A 1 116 ? 9.102 -9.931 -13.604 1.00 94.81 116 TYR A N 1
ATOM 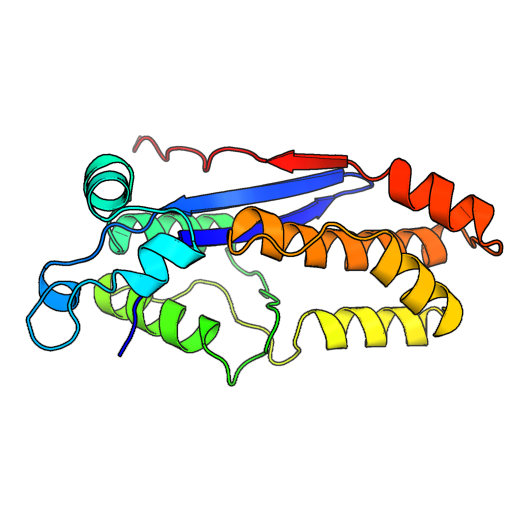931 C CA . TYR A 1 116 ? 8.497 -9.434 -14.841 1.00 94.81 116 TYR A CA 1
ATOM 932 C C . TYR A 1 116 ? 9.499 -8.674 -15.722 1.00 94.81 116 TYR A C 1
ATOM 934 O O . TYR A 1 116 ? 9.570 -8.912 -16.932 1.00 94.81 116 TYR A O 1
ATOM 942 N N . ALA A 1 117 ? 10.326 -7.815 -15.120 1.00 95.38 117 ALA A N 1
ATOM 943 C CA . ALA A 1 117 ? 11.389 -7.094 -15.813 1.00 95.38 117 ALA A CA 1
ATOM 944 C C . ALA A 1 117 ? 12.363 -8.045 -16.524 1.00 95.38 117 ALA A C 1
ATOM 946 O O . ALA A 1 117 ? 12.654 -7.861 -17.707 1.00 95.38 117 ALA A O 1
ATOM 947 N N . ARG A 1 118 ? 12.816 -9.100 -15.833 1.00 95.56 118 ARG A N 1
ATOM 948 C CA . ARG A 1 118 ? 13.729 -10.110 -16.396 1.00 95.56 118 ARG A CA 1
ATOM 949 C C . ARG A 1 118 ? 13.099 -10.873 -17.554 1.00 95.56 118 ARG A C 1
ATOM 951 O O . ARG A 1 118 ? 13.741 -11.023 -18.592 1.00 95.56 118 ARG A O 1
ATOM 958 N N . MET A 1 119 ? 11.850 -11.317 -17.404 1.00 95.69 119 MET A N 1
ATOM 959 C CA . MET A 1 119 ? 11.117 -11.994 -18.485 1.00 95.69 119 MET A CA 1
ATOM 960 C C . MET A 1 119 ? 10.958 -11.088 -19.713 1.00 95.69 119 MET A C 1
ATOM 962 O O . MET A 1 119 ? 11.068 -11.557 -20.844 1.00 95.69 119 MET A O 1
ATOM 966 N N . SER A 1 120 ? 10.802 -9.784 -19.484 1.00 95.12 120 SER A N 1
ATOM 967 C CA . SER A 1 120 ? 10.697 -8.754 -20.524 1.00 95.12 120 SER A CA 1
ATOM 968 C C . SER A 1 120 ? 12.054 -8.241 -21.030 1.00 95.12 120 SER A C 1
ATOM 970 O O . SER A 1 120 ? 12.099 -7.289 -21.803 1.00 95.12 120 SER A O 1
ATOM 972 N N . ARG A 1 121 ? 13.172 -8.850 -20.605 1.00 94.25 121 ARG A N 1
ATOM 973 C CA . ARG A 1 121 ? 14.551 -8.469 -20.977 1.00 94.25 121 ARG A CA 1
ATOM 974 C C . ARG A 1 121 ? 14.912 -7.012 -20.653 1.00 94.25 121 ARG A C 1
ATOM 976 O O . ARG A 1 121 ? 15.770 -6.420 -21.307 1.00 94.25 121 ARG A O 1
ATOM 983 N N . ILE A 1 122 ? 14.290 -6.435 -19.627 1.00 94.00 122 ILE A N 1
ATOM 984 C CA . ILE A 1 122 ? 14.641 -5.108 -19.116 1.00 94.00 122 ILE A CA 1
ATOM 985 C C . ILE A 1 122 ? 15.899 -5.243 -18.256 1.00 94.00 122 ILE A C 1
ATOM 987 O O . ILE A 1 122 ? 15.967 -6.082 -17.360 1.00 94.00 122 ILE A O 1
ATOM 991 N N . THR A 1 123 ? 16.913 -4.429 -18.549 1.00 92.50 123 THR A N 1
ATOM 992 C CA . THR A 1 123 ? 18.218 -4.495 -17.881 1.00 92.50 123 THR A CA 1
ATOM 993 C C . THR A 1 123 ? 18.193 -3.854 -16.495 1.00 92.50 123 THR A C 1
ATOM 995 O O . THR A 1 123 ? 17.455 -2.898 -16.250 1.00 92.50 123 THR A O 1
ATOM 998 N N . ASP A 1 124 ? 19.083 -4.310 -15.611 1.00 91.50 124 ASP A N 1
ATOM 999 C CA . ASP A 1 124 ? 19.242 -3.746 -14.264 1.00 91.50 124 ASP A CA 1
ATOM 1000 C C . ASP A 1 124 ? 19.535 -2.238 -14.286 1.00 91.50 124 ASP A C 1
ATOM 1002 O O . ASP A 1 124 ? 19.068 -1.507 -13.417 1.00 91.50 124 ASP A O 1
ATOM 1006 N N . THR A 1 125 ? 20.260 -1.743 -15.295 1.00 92.00 125 THR A N 1
ATOM 1007 C CA . THR A 1 125 ? 20.517 -0.304 -15.470 1.00 92.00 125 THR A CA 1
ATOM 1008 C C . THR A 1 125 ? 19.218 0.487 -15.619 1.00 92.00 125 THR A C 1
ATOM 1010 O O . THR A 1 125 ? 19.057 1.530 -14.990 1.00 92.00 125 THR A O 1
ATOM 1013 N N . ARG A 1 126 ? 18.256 -0.025 -16.398 1.00 92.19 126 ARG A N 1
ATOM 1014 C CA . ARG A 1 126 ? 16.952 0.629 -16.584 1.00 92.19 126 ARG A CA 1
ATOM 1015 C C . ARG A 1 126 ? 16.095 0.547 -15.327 1.00 92.19 126 ARG A C 1
ATOM 1017 O O . ARG A 1 126 ? 15.430 1.519 -14.989 1.00 92.19 126 ARG A O 1
ATOM 1024 N N . ILE A 1 127 ? 16.150 -0.571 -14.605 1.00 92.81 127 ILE A N 1
ATOM 1025 C CA . ILE A 1 127 ? 15.467 -0.702 -13.310 1.00 92.81 127 ILE A CA 1
ATOM 1026 C C . ILE A 1 127 ? 16.016 0.306 -12.297 1.00 92.81 127 ILE A C 1
ATOM 1028 O O . ILE A 1 127 ? 15.236 1.020 -11.674 1.00 92.81 127 ILE A O 1
ATOM 1032 N N . ARG A 1 128 ? 17.341 0.464 -12.202 1.00 92.38 128 ARG A N 1
ATOM 1033 C CA . ARG A 1 128 ? 17.965 1.484 -11.341 1.00 92.38 128 ARG A CA 1
ATOM 1034 C C . ARG A 1 128 ? 17.577 2.907 -11.742 1.00 92.38 128 ARG A C 1
ATOM 1036 O O . ARG A 1 128 ? 17.357 3.743 -10.871 1.00 92.38 128 ARG A O 1
ATOM 1043 N N . ALA A 1 129 ? 17.464 3.190 -13.041 1.00 93.19 129 ALA A N 1
ATOM 1044 C CA . ALA A 1 129 ? 16.969 4.484 -13.508 1.00 93.19 129 ALA A CA 1
ATOM 1045 C C . ALA A 1 129 ? 15.531 4.744 -13.020 1.00 93.19 129 ALA A C 1
ATOM 1047 O O . ALA A 1 129 ? 15.236 5.831 -12.524 1.00 93.19 129 ALA A O 1
ATOM 1048 N N . LEU A 1 130 ? 14.656 3.733 -13.073 1.00 93.88 130 LEU A N 1
ATOM 1049 C CA . LEU A 1 130 ? 13.299 3.828 -12.529 1.00 93.88 130 LEU A CA 1
ATOM 1050 C C . LEU A 1 130 ? 13.278 4.038 -11.009 1.00 93.88 130 LEU A C 1
ATOM 1052 O O . LEU A 1 130 ? 12.497 4.858 -10.540 1.00 93.88 130 LEU A O 1
ATOM 1056 N N . GLU A 1 131 ? 14.144 3.374 -10.240 1.00 92.06 131 GLU A N 1
ATOM 1057 C CA . GLU A 1 131 ? 14.227 3.557 -8.778 1.00 92.06 131 GLU A CA 1
ATOM 1058 C C . GLU A 1 131 ? 14.541 5.011 -8.382 1.00 92.06 131 GLU A C 1
ATOM 1060 O O . GLU A 1 131 ? 14.025 5.524 -7.383 1.00 92.06 131 GLU A O 1
ATOM 1065 N N . ILE A 1 132 ? 15.372 5.698 -9.173 1.00 92.94 132 ILE A N 1
ATOM 1066 C CA . ILE A 1 132 ? 15.712 7.112 -8.956 1.00 92.94 132 ILE A CA 1
ATOM 1067 C C . ILE A 1 132 ? 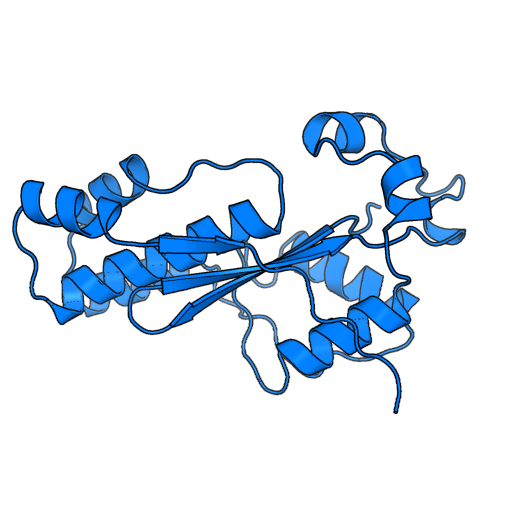14.486 8.003 -9.197 1.00 92.94 132 ILE A C 1
ATOM 1069 O O . ILE A 1 132 ? 14.230 8.917 -8.401 1.00 92.94 132 ILE A O 1
ATOM 1073 N N . LEU A 1 133 ? 13.741 7.711 -10.269 1.00 94.56 133 LEU A N 1
ATOM 1074 C CA . LEU A 1 133 ? 12.586 8.475 -10.7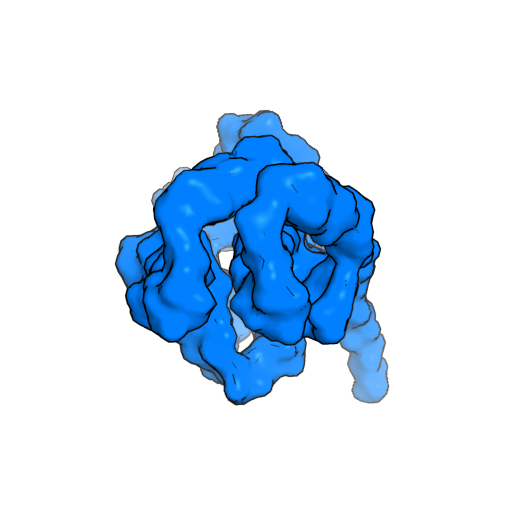56 1.00 94.56 133 LEU A CA 1
ATOM 1075 C C . LEU A 1 133 ? 11.288 8.188 -9.990 1.00 94.56 133 LEU A C 1
ATOM 1077 O O . LEU A 1 133 ? 10.360 8.994 -10.031 1.00 94.56 133 LEU A O 1
ATOM 1081 N N . ALA A 1 134 ? 11.215 7.057 -9.295 1.00 93.19 134 ALA A N 1
ATOM 1082 C CA . ALA A 1 134 ? 10.015 6.632 -8.600 1.00 93.19 134 ALA A CA 1
ATOM 1083 C C . ALA A 1 134 ? 9.591 7.599 -7.477 1.00 93.19 134 ALA A C 1
ATOM 1085 O O . ALA A 1 134 ? 10.442 8.254 -6.850 1.00 93.19 134 ALA A O 1
ATOM 1086 N N . PRO A 1 135 ? 8.284 7.619 -7.139 1.00 93.94 135 PRO A N 1
ATOM 1087 C CA . PRO A 1 135 ? 7.789 8.286 -5.942 1.00 93.94 135 PRO A CA 1
ATOM 1088 C C . PRO A 1 135 ? 8.582 7.883 -4.693 1.00 93.94 135 PRO A C 1
ATOM 1090 O O . PRO A 1 135 ? 8.967 6.721 -4.512 1.00 93.94 135 PRO A O 1
ATOM 1093 N N . LYS A 1 136 ? 8.843 8.857 -3.819 1.00 91.31 136 LYS A N 1
ATOM 1094 C CA . LYS A 1 136 ? 9.570 8.624 -2.567 1.00 91.31 136 LYS A CA 1
ATOM 1095 C C . LYS A 1 136 ? 8.657 7.986 -1.520 1.00 91.31 136 LYS A C 1
ATOM 1097 O O . LYS A 1 136 ? 7.447 8.165 -1.554 1.00 91.31 136 LYS A O 1
ATOM 1102 N N . HIS A 1 137 ? 9.276 7.244 -0.603 1.00 89.00 137 HIS A N 1
ATOM 1103 C CA . HIS A 1 137 ? 8.612 6.678 0.573 1.00 89.00 137 HIS A CA 1
ATOM 1104 C C . HIS A 1 137 ? 8.144 7.801 1.500 1.00 89.00 137 HIS A C 1
ATOM 1106 O O . HIS A 1 137 ? 8.917 8.730 1.749 1.00 89.00 137 HIS A O 1
ATOM 1112 N N . THR A 1 138 ? 6.917 7.721 2.011 1.00 90.38 138 THR A N 1
ATOM 1113 C CA . THR A 1 138 ? 6.324 8.786 2.840 1.00 90.38 138 THR A CA 1
ATOM 1114 C C . THR A 1 138 ? 5.804 8.314 4.194 1.00 90.38 138 THR A C 1
ATOM 1116 O O . THR A 1 138 ? 5.313 9.146 4.949 1.00 90.38 138 THR A O 1
ATOM 1119 N N . HIS A 1 139 ? 5.889 7.016 4.513 1.00 89.88 139 HIS A N 1
ATOM 1120 C CA . HIS A 1 139 ? 5.262 6.411 5.703 1.00 89.88 139 HIS A CA 1
ATOM 1121 C C . HIS A 1 139 ? 3.733 6.557 5.725 1.00 89.88 139 HIS A C 1
ATOM 1123 O O . HIS A 1 139 ? 3.116 6.586 6.792 1.00 89.88 139 HIS A O 1
ATOM 1129 N N . ARG A 1 140 ? 3.121 6.641 4.543 1.00 93.88 140 ARG A N 1
ATOM 1130 C CA . ARG A 1 140 ? 1.671 6.742 4.360 1.00 93.88 140 ARG A CA 1
ATOM 1131 C C . ARG A 1 140 ? 1.239 5.636 3.425 1.00 93.88 140 ARG A C 1
ATOM 1133 O O . ARG A 1 140 ? 1.773 5.517 2.323 1.00 93.88 140 ARG A O 1
ATOM 1140 N N . ALA A 1 141 ? 0.281 4.826 3.863 1.00 93.81 141 ALA A N 1
ATOM 1141 C CA . ALA A 1 141 ? 0.061 3.520 3.254 1.00 93.81 141 ALA A CA 1
ATOM 1142 C C . ALA A 1 141 ? -0.358 3.625 1.777 1.00 93.81 141 ALA A C 1
ATOM 1144 O O . ALA A 1 141 ? 0.134 2.870 0.943 1.00 93.81 141 ALA A O 1
ATOM 1145 N N . ALA A 1 142 ? -1.219 4.589 1.424 1.00 94.56 142 ALA A N 1
ATOM 1146 C CA . ALA A 1 142 ? -1.652 4.800 0.038 1.00 94.56 142 ALA A CA 1
ATOM 1147 C C . ALA A 1 142 ? -0.493 5.223 -0.880 1.00 94.56 142 ALA A C 1
ATOM 1149 O O . ALA A 1 142 ? -0.381 4.752 -2.014 1.00 94.56 142 ALA A O 1
ATOM 1150 N N . GLN A 1 143 ? 0.364 6.126 -0.411 1.00 93.94 143 GLN A N 1
ATOM 1151 C CA . GLN A 1 143 ? 1.517 6.646 -1.143 1.00 93.94 143 GLN A CA 1
ATOM 1152 C C . GLN A 1 143 ? 2.583 5.563 -1.321 1.00 93.94 143 GLN A C 1
ATOM 1154 O O . GLN A 1 143 ? 3.104 5.381 -2.423 1.00 93.94 143 GLN A O 1
ATOM 1159 N N . ASP A 1 144 ? 2.853 4.805 -0.261 1.00 93.69 144 ASP A N 1
ATOM 1160 C CA . ASP A 1 144 ? 3.843 3.733 -0.273 1.00 93.69 144 ASP A CA 1
ATOM 1161 C C . ASP A 1 144 ? 3.366 2.562 -1.160 1.00 93.69 144 ASP A C 1
ATOM 1163 O O . ASP A 1 144 ? 4.144 2.030 -1.953 1.00 93.69 144 ASP A O 1
ATOM 1167 N N . ALA A 1 145 ? 2.066 2.234 -1.153 1.00 94.94 145 ALA A N 1
ATOM 1168 C CA . ALA A 1 145 ? 1.473 1.288 -2.104 1.00 94.94 145 ALA A CA 1
ATOM 1169 C C . ALA A 1 145 ? 1.521 1.808 -3.555 1.00 94.94 145 ALA A C 1
ATOM 1171 O O . ALA A 1 145 ? 1.872 1.068 -4.479 1.00 94.94 145 ALA A O 1
ATOM 1172 N N . ALA A 1 146 ? 1.227 3.095 -3.773 1.00 95.81 146 ALA A N 1
ATOM 1173 C CA . ALA A 1 146 ? 1.264 3.710 -5.101 1.00 95.81 146 ALA A CA 1
ATOM 1174 C C . ALA A 1 146 ? 2.663 3.672 -5.725 1.00 95.81 146 ALA A C 1
ATOM 1176 O O . ALA A 1 146 ? 2.785 3.508 -6.938 1.00 95.81 146 ALA A O 1
ATOM 1177 N N . LYS A 1 147 ? 3.724 3.762 -4.914 1.00 95.31 147 LYS A N 1
ATOM 1178 C CA . LYS A 1 147 ? 5.105 3.580 -5.377 1.00 95.31 147 LYS A CA 1
ATOM 1179 C C . LYS A 1 147 ? 5.320 2.200 -6.008 1.00 95.31 147 LYS A C 1
ATOM 1181 O O . LYS A 1 147 ? 5.994 2.111 -7.036 1.00 95.31 147 LYS A O 1
ATOM 1186 N N . TRP A 1 148 ? 4.768 1.130 -5.435 1.00 95.12 148 TRP A N 1
ATOM 1187 C CA . TRP A 1 148 ? 4.890 -0.219 -6.003 1.00 95.12 148 TRP A CA 1
ATOM 1188 C C . TRP A 1 148 ? 4.100 -0.366 -7.303 1.00 95.12 148 TRP A C 1
ATOM 1190 O O . TRP A 1 148 ? 4.648 -0.849 -8.297 1.00 95.12 148 TRP A O 1
ATOM 1200 N N . ALA A 1 149 ? 2.863 0.138 -7.338 1.00 95.94 149 ALA A N 1
ATOM 1201 C CA . ALA A 1 149 ? 2.069 0.193 -8.567 1.00 95.94 149 ALA A CA 1
ATOM 1202 C C . ALA A 1 149 ? 2.772 1.010 -9.669 1.00 95.94 149 ALA A C 1
ATOM 1204 O O . ALA A 1 149 ? 2.727 0.638 -10.842 1.00 95.94 149 ALA A O 1
ATOM 1205 N N . TRP A 1 150 ? 3.483 2.079 -9.292 1.00 96.75 150 TRP A N 1
ATOM 1206 C CA . TRP A 1 150 ? 4.287 2.894 -10.202 1.00 96.75 150 TRP A CA 1
ATOM 1207 C C . TRP A 1 150 ? 5.444 2.120 -10.818 1.00 96.75 150 TRP A C 1
ATOM 1209 O O . TRP A 1 150 ? 5.591 2.136 -12.038 1.00 96.75 150 TRP A O 1
ATOM 1219 N N . HIS A 1 151 ? 6.218 1.388 -10.015 1.00 95.75 151 HIS A N 1
ATOM 1220 C CA . HIS A 1 151 ? 7.307 0.562 -10.542 1.00 95.75 151 HIS A CA 1
ATOM 1221 C C . HIS A 1 151 ? 6.781 -0.515 -11.489 1.00 95.75 151 HIS A C 1
ATOM 1223 O O . HIS A 1 151 ? 7.322 -0.684 -12.581 1.00 95.75 151 HIS A O 1
ATOM 1229 N N . TYR A 1 152 ? 5.706 -1.205 -11.099 1.00 95.31 152 TYR A N 1
ATOM 1230 C CA . TYR A 1 152 ? 5.072 -2.208 -11.950 1.00 95.31 152 TYR A CA 1
ATOM 1231 C C . TYR A 1 152 ? 4.649 -1.614 -13.298 1.00 95.31 152 TYR A C 1
ATOM 1233 O O . TYR A 1 152 ? 5.021 -2.136 -14.351 1.00 95.31 152 TYR A O 1
ATOM 1241 N N . LEU A 1 153 ? 3.928 -0.489 -13.278 1.00 95.88 153 LEU A N 1
ATOM 1242 C CA . LEU A 1 153 ? 3.458 0.163 -14.494 1.00 95.88 153 LEU A CA 1
ATOM 1243 C C . LEU A 1 153 ? 4.614 0.679 -15.360 1.00 95.88 153 LEU A C 1
ATOM 1245 O O . LEU A 1 153 ? 4.578 0.517 -16.576 1.00 95.88 153 LEU A O 1
ATOM 1249 N N . ALA A 1 154 ? 5.651 1.265 -14.762 1.00 95.81 154 ALA A N 1
ATOM 1250 C CA . ALA A 1 154 ? 6.807 1.763 -15.498 1.00 95.81 154 ALA A CA 1
ATOM 1251 C C . ALA A 1 154 ? 7.549 0.630 -16.222 1.00 95.81 154 ALA A C 1
ATOM 1253 O O . ALA A 1 154 ? 7.813 0.734 -17.419 1.00 95.81 154 ALA A O 1
ATOM 1254 N N . VAL A 1 155 ? 7.812 -0.487 -15.535 1.00 95.44 155 VAL A N 1
ATOM 1255 C CA . VAL A 1 155 ? 8.421 -1.682 -16.146 1.00 95.44 155 VAL A CA 1
ATOM 1256 C C . VAL A 1 155 ? 7.526 -2.232 -17.257 1.00 95.44 155 VAL A C 1
ATOM 1258 O O . VAL A 1 155 ? 8.015 -2.534 -18.346 1.00 95.44 155 VAL A O 1
ATOM 1261 N N . LYS A 1 156 ? 6.213 -2.310 -17.019 1.00 94.50 156 LYS A N 1
ATOM 1262 C CA . LYS A 1 156 ? 5.242 -2.744 -18.027 1.00 94.50 156 LYS A CA 1
ATOM 1263 C C . LYS A 1 156 ? 5.267 -1.860 -19.272 1.00 94.50 156 LYS A C 1
ATOM 1265 O O . LYS A 1 156 ? 5.317 -2.384 -20.375 1.00 94.50 156 LYS A O 1
ATOM 1270 N N . LEU A 1 157 ? 5.288 -0.539 -19.117 1.00 93.75 157 LEU A N 1
ATOM 1271 C CA . LEU A 1 157 ? 5.297 0.386 -20.249 1.00 93.75 157 LEU A CA 1
ATOM 1272 C C . LEU A 1 157 ? 6.633 0.398 -21.003 1.00 93.75 157 LEU A C 1
ATOM 1274 O O . LEU A 1 157 ? 6.612 0.562 -22.219 1.00 93.75 157 LEU A O 1
ATOM 1278 N N . ILE A 1 158 ? 7.772 0.197 -20.329 1.00 93.75 158 ILE A N 1
ATOM 1279 C CA . ILE A 1 158 ? 9.062 0.002 -21.016 1.00 93.75 158 ILE A CA 1
ATOM 1280 C C . ILE A 1 158 ? 9.000 -1.234 -21.914 1.00 93.75 158 ILE A C 1
ATOM 1282 O O . ILE A 1 158 ? 9.434 -1.163 -23.062 1.00 93.75 158 ILE A O 1
ATOM 1286 N N . ALA A 1 159 ? 8.454 -2.341 -21.400 1.00 93.06 159 ALA A N 1
ATOM 1287 C CA . ALA A 1 159 ? 8.289 -3.571 -22.167 1.00 93.06 159 ALA A CA 1
ATOM 1288 C C . ALA A 1 159 ? 7.314 -3.376 -23.339 1.00 93.06 159 ALA A C 1
ATOM 1290 O O . ALA A 1 159 ? 7.664 -3.660 -24.479 1.00 93.06 159 ALA A O 1
ATOM 1291 N N . ASP A 1 160 ? 6.121 -2.839 -23.066 1.00 91.75 160 ASP A N 1
ATOM 1292 C CA . ASP A 1 160 ? 5.034 -2.716 -24.044 1.00 91.75 160 ASP A CA 1
ATOM 1293 C C . ASP A 1 160 ? 5.346 -1.697 -25.163 1.00 91.75 160 ASP A C 1
ATOM 1295 O O . ASP A 1 160 ? 4.812 -1.816 -26.263 1.00 91.75 160 ASP A O 1
ATOM 1299 N N . ARG A 1 161 ? 6.185 -0.682 -24.897 1.00 90.62 161 ARG A N 1
ATOM 1300 C CA . ARG A 1 161 ? 6.563 0.370 -25.866 1.00 90.62 161 ARG A CA 1
ATOM 1301 C C . ARG A 1 161 ? 7.961 0.196 -26.457 1.00 90.62 161 ARG A C 1
ATOM 1303 O O . ARG A 1 161 ? 8.410 1.080 -27.177 1.00 90.62 161 ARG A O 1
ATOM 1310 N N . GLU A 1 162 ? 8.653 -0.890 -26.115 1.00 87.56 162 GLU A N 1
ATOM 1311 C CA . GLU A 1 162 ? 10.029 -1.166 -26.547 1.00 87.56 162 GLU A CA 1
ATOM 1312 C C . GLU A 1 162 ? 10.999 0.003 -26.281 1.00 87.56 162 GLU A C 1
ATOM 1314 O O . GLU A 1 162 ? 11.888 0.289 -27.078 1.00 87.56 162 GLU A O 1
ATOM 1319 N N . ILE A 1 163 ? 10.842 0.694 -25.145 1.00 81.56 163 ILE A N 1
ATOM 1320 C CA . ILE A 1 163 ? 11.658 1.872 -24.808 1.00 81.56 163 ILE A CA 1
ATOM 1321 C C . ILE A 1 163 ? 13.125 1.469 -24.652 1.00 81.56 163 ILE A C 1
ATOM 1323 O O . ILE A 1 163 ? 13.449 0.543 -23.893 1.00 81.56 163 ILE A O 1
ATOM 1327 N N . ILE A 1 164 ? 14.026 2.189 -25.334 1.00 80.12 164 ILE A N 1
ATOM 1328 C CA . ILE A 1 164 ? 15.448 1.830 -25.374 1.00 80.12 164 ILE A CA 1
ATOM 1329 C C . ILE A 1 164 ? 16.407 2.833 -24.731 1.00 80.12 164 ILE A C 1
ATOM 1331 O O . ILE A 1 164 ? 17.471 2.398 -24.271 1.00 80.12 164 ILE A O 1
ATOM 1335 N N . SER A 1 165 ? 16.058 4.119 -24.656 1.00 87.19 165 SER A N 1
ATOM 1336 C CA . SER A 1 165 ? 16.944 5.181 -24.155 1.00 87.19 165 SER A CA 1
ATOM 1337 C C . SER A 1 165 ? 16.567 5.702 -22.761 1.00 87.19 165 SER A C 1
ATOM 1339 O O . SER A 1 165 ? 15.432 5.575 -22.311 1.00 87.19 165 SER A O 1
ATOM 1341 N N . GLU A 1 166 ? 17.526 6.319 -22.063 1.00 85.44 166 GLU A N 1
ATOM 1342 C CA . GLU A 1 166 ? 17.295 6.921 -20.738 1.00 85.44 166 GLU A CA 1
ATOM 1343 C C . GLU A 1 166 ? 16.366 8.142 -20.788 1.00 85.44 166 GLU A C 1
ATOM 1345 O O . GLU A 1 166 ? 15.557 8.329 -19.880 1.00 85.44 166 GLU A O 1
ATOM 1350 N N . SER A 1 167 ? 16.430 8.945 -21.857 1.00 88.81 167 SER A N 1
ATOM 1351 C CA . SER A 1 167 ? 15.533 10.092 -22.046 1.00 88.81 167 SER A CA 1
ATOM 1352 C C . SER A 1 167 ? 14.076 9.653 -22.168 1.00 88.81 167 SER A C 1
ATOM 1354 O O . SER A 1 167 ? 13.207 10.214 -21.509 1.00 88.81 167 SER A O 1
ATOM 1356 N N . GLU A 1 168 ? 13.811 8.586 -22.925 1.00 92.19 168 GLU A N 1
ATOM 1357 C CA . GLU A 1 168 ? 12.460 8.030 -23.052 1.00 92.19 168 GLU A CA 1
ATOM 1358 C C . GLU A 1 168 ? 11.939 7.464 -21.724 1.00 92.19 168 GLU A C 1
ATOM 1360 O O . GLU A 1 168 ? 10.745 7.556 -21.442 1.00 92.19 168 GLU A O 1
ATOM 1365 N N . ILE A 1 169 ? 12.817 6.903 -20.884 1.00 92.00 169 ILE A N 1
ATOM 1366 C CA . ILE A 1 169 ? 12.449 6.439 -19.537 1.00 92.00 169 ILE A CA 1
ATOM 1367 C C . ILE A 1 169 ? 12.053 7.622 -18.645 1.00 92.00 169 ILE A C 1
ATOM 1369 O O . ILE A 1 169 ? 11.073 7.519 -17.908 1.00 92.00 169 ILE A O 1
ATOM 1373 N N . ALA A 1 170 ? 12.774 8.743 -18.714 1.00 92.31 170 ALA A N 1
ATOM 1374 C CA . ALA A 1 170 ? 12.448 9.947 -17.949 1.00 92.31 170 ALA A CA 1
ATOM 1375 C C . ALA A 1 170 ? 11.112 10.576 -18.387 1.00 92.31 170 ALA A C 1
ATOM 1377 O O . ALA A 1 170 ? 10.287 10.943 -17.541 1.00 92.31 170 ALA A O 1
ATOM 1378 N N . ASP A 1 171 ? 10.865 10.639 -19.697 1.00 92.62 171 ASP A N 1
ATOM 1379 C CA . ASP A 1 171 ? 9.604 11.131 -20.260 1.00 92.62 171 ASP A CA 1
ATOM 1380 C C . ASP A 1 171 ? 8.435 10.213 -19.883 1.00 92.62 171 ASP A C 1
ATOM 1382 O O . ASP A 1 171 ? 7.380 10.673 -19.432 1.00 92.62 171 ASP A O 1
ATOM 1386 N N . LEU A 1 172 ? 8.637 8.894 -19.986 1.00 92.50 172 LEU A N 1
ATOM 1387 C CA . LEU A 1 172 ? 7.672 7.892 -19.547 1.00 92.50 172 LEU A CA 1
ATOM 1388 C C . LEU A 1 172 ? 7.336 8.061 -18.065 1.00 92.50 172 LEU A C 1
ATOM 1390 O O . LEU A 1 172 ? 6.157 8.142 -17.717 1.00 92.50 172 LEU A O 1
ATOM 1394 N N . ALA A 1 173 ? 8.354 8.106 -17.206 1.00 91.56 173 ALA A N 1
ATOM 1395 C CA . ALA A 1 173 ? 8.205 8.237 -15.762 1.00 91.56 173 ALA A CA 1
ATOM 1396 C C . ALA A 1 173 ? 7.351 9.457 -15.395 1.00 91.56 173 ALA A C 1
ATOM 1398 O O . ALA A 1 173 ? 6.448 9.356 -14.564 1.00 91.56 173 ALA A O 1
ATOM 1399 N N . SER A 1 174 ? 7.591 10.578 -16.079 1.00 91.56 174 SER A N 1
ATOM 1400 C CA . SER A 1 174 ? 6.864 11.836 -15.886 1.00 91.56 174 SER A CA 1
ATOM 1401 C C . SER A 1 174 ? 5.424 11.794 -16.415 1.00 91.56 174 SER A C 1
ATOM 1403 O O . SER A 1 174 ? 4.581 12.572 -15.973 1.00 91.56 174 SER A O 1
ATOM 1405 N N . SER A 1 175 ? 5.117 10.884 -17.346 1.00 91.88 175 SER A N 1
ATOM 1406 C CA . SER A 1 175 ? 3.766 10.699 -17.896 1.00 91.88 175 SER A CA 1
ATOM 1407 C C . SER A 1 175 ? 2.834 9.871 -17.002 1.00 91.88 175 SER A C 1
ATOM 1409 O O . SER A 1 175 ? 1.615 9.922 -17.178 1.00 91.88 175 SER A O 1
ATOM 1411 N N . ILE A 1 176 ? 3.377 9.107 -16.047 1.00 93.81 176 ILE A N 1
ATOM 1412 C CA . ILE A 1 176 ? 2.584 8.245 -15.165 1.00 93.81 176 ILE A CA 1
ATOM 1413 C C . ILE A 1 176 ? 1.882 9.100 -14.108 1.00 93.81 176 ILE A C 1
ATOM 1415 O O . ILE A 1 176 ? 2.513 9.715 -13.251 1.00 93.81 176 ILE A O 1
ATOM 1419 N N . GLN A 1 177 ? 0.552 9.086 -14.131 1.00 92.88 177 GLN A N 1
ATOM 1420 C CA . GLN A 1 177 ? -0.268 9.820 -13.171 1.00 92.88 177 GLN A CA 1
ATOM 1421 C C . GLN A 1 177 ? -0.729 8.920 -12.024 1.00 92.88 177 GLN A C 1
ATOM 1423 O O . GLN A 1 177 ? -1.277 7.843 -12.259 1.00 92.88 177 GLN A O 1
ATOM 1428 N N . ILE A 1 178 ? -0.584 9.407 -10.788 1.00 94.62 178 ILE A N 1
ATOM 1429 C CA . ILE A 1 178 ? -1.122 8.773 -9.578 1.00 94.62 178 ILE A CA 1
ATOM 1430 C C . ILE A 1 178 ? -2.313 9.595 -9.086 1.00 94.62 178 ILE A C 1
ATOM 1432 O O . ILE A 1 178 ? -2.188 10.792 -8.825 1.00 94.62 178 ILE A O 1
ATOM 1436 N N . LYS A 1 179 ? -3.471 8.952 -8.947 1.00 93.75 179 LYS A N 1
ATOM 1437 C CA . LYS A 1 179 ? -4.694 9.546 -8.405 1.00 93.75 179 LYS A CA 1
ATOM 1438 C C . LYS A 1 179 ? -4.990 8.949 -7.037 1.00 93.75 179 LYS A C 1
ATOM 1440 O O . LYS A 1 179 ? -5.270 7.759 -6.923 1.00 93.75 179 LYS A O 1
ATOM 1445 N N . PHE A 1 180 ? -4.982 9.796 -6.015 1.00 92.00 180 PHE A N 1
ATOM 1446 C CA . PHE A 1 180 ? -5.432 9.434 -4.676 1.00 92.00 180 PHE A CA 1
ATOM 1447 C C . PHE A 1 180 ? -6.937 9.656 -4.589 1.00 92.00 180 PHE A C 1
ATOM 1449 O O . PHE A 1 180 ? -7.409 10.781 -4.764 1.00 92.00 180 PHE A O 1
ATOM 1456 N N . LYS A 1 181 ? -7.692 8.584 -4.360 1.00 87.12 181 LYS A N 1
ATOM 1457 C CA . LYS A 1 181 ? -9.144 8.648 -4.198 1.00 87.12 181 LYS A CA 1
ATOM 1458 C C . LYS A 1 181 ? -9.530 8.312 -2.761 1.00 87.12 181 LYS A C 1
ATOM 1460 O O . LYS A 1 181 ? -8.901 7.446 -2.154 1.00 87.12 181 LYS A O 1
ATOM 1465 N N . PRO A 1 182 ? -10.576 8.958 -2.222 1.00 76.69 182 PRO A N 1
ATOM 1466 C CA . PRO A 1 182 ? -11.182 8.484 -0.993 1.00 76.69 182 PRO A CA 1
ATOM 1467 C C . PRO A 1 182 ? -11.760 7.087 -1.226 1.00 76.69 182 PRO A C 1
ATOM 1469 O O . PRO A 1 182 ? -12.208 6.754 -2.328 1.00 76.69 182 PRO A O 1
ATOM 1472 N N . THR A 1 183 ? -11.762 6.279 -0.176 1.00 69.19 183 THR A N 1
ATOM 1473 C CA . THR A 1 183 ? -12.474 5.003 -0.188 1.00 69.19 183 THR A CA 1
ATOM 1474 C C . THR A 1 183 ? -13.970 5.281 -0.308 1.00 69.19 183 THR A C 1
ATOM 1476 O O . THR A 1 183 ? -14.479 6.178 0.366 1.00 69.19 183 THR A O 1
ATOM 1479 N N . MET A 1 184 ? -14.669 4.585 -1.210 1.00 62.28 184 MET A N 1
ATOM 1480 C CA . MET A 1 184 ? -16.098 4.829 -1.404 1.00 62.28 184 MET A CA 1
ATOM 1481 C C . MET A 1 184 ? -16.849 4.468 -0.123 1.00 62.28 184 MET A C 1
ATOM 1483 O O . MET A 1 184 ? -16.730 3.350 0.376 1.00 62.28 184 MET A O 1
ATOM 1487 N N . ASP A 1 185 ? -17.620 5.415 0.414 1.00 54.56 185 ASP A N 1
ATOM 1488 C CA . ASP A 1 185 ? -18.537 5.112 1.503 1.00 54.56 185 ASP A CA 1
ATOM 1489 C C . ASP A 1 185 ? -19.597 4.150 0.971 1.00 54.56 185 ASP A C 1
ATOM 1491 O O . ASP A 1 185 ? -20.447 4.523 0.159 1.00 54.56 185 ASP A O 1
ATOM 1495 N N . GLN A 1 186 ? -19.561 2.910 1.455 1.00 49.50 186 GLN A N 1
ATOM 1496 C CA . GLN A 1 186 ? -20.700 2.014 1.356 1.00 49.50 186 GLN A CA 1
ATOM 1497 C C . GLN A 1 186 ? -21.813 2.607 2.228 1.00 49.50 186 GLN A C 1
ATOM 1499 O O . GLN A 1 186 ? -21.912 2.324 3.423 1.00 49.50 186 GLN A O 1
ATOM 1504 N N . LYS A 1 187 ? -22.625 3.503 1.658 1.00 37.75 187 LYS A N 1
ATOM 1505 C CA . LYS A 1 187 ? -23.959 3.745 2.201 1.00 37.75 187 LYS A CA 1
ATOM 1506 C C . LYS A 1 187 ? -24.716 2.438 2.017 1.00 37.75 187 LYS A C 1
ATOM 1508 O O . LYS A 1 187 ? -24.920 2.013 0.887 1.00 37.75 187 LYS A O 1
ATOM 1513 N N . SER A 1 188 ? -25.048 1.804 3.134 1.00 36.16 188 SER A N 1
ATOM 1514 C CA . SER A 1 188 ? -26.004 0.707 3.199 1.00 36.16 188 SER A CA 1
ATOM 1515 C C . SER A 1 188 ? -27.280 1.123 2.464 1.00 36.16 188 SER A C 1
ATOM 1517 O O . SER A 1 188 ? -27.926 2.087 2.890 1.00 36.16 188 SER A O 1
ATOM 1519 N N . GLU A 1 189 ? -27.577 0.451 1.352 1.00 31.67 189 GLU A N 1
ATOM 1520 C CA . GLU A 1 189 ? -28.944 0.352 0.829 1.00 31.67 189 GLU A CA 1
ATOM 1521 C C . GLU A 1 189 ? -29.843 -0.381 1.832 1.00 31.67 189 GLU A C 1
ATOM 1523 O O . GLU A 1 189 ? -29.335 -1.287 2.539 1.00 31.67 189 GLU A O 1
#

InterPro domains:
  IPR012337 Ribonuclease H-like superfamily [SSF53098] (3-158)
  IPR036397 Ribonuclease H superfamily [G3DSA:3.30.420.10] (2-160)